Protein 9F9U (pdb70)

B-factor: mean 34.53, std 9.18, range [16.94, 72.33]

Organism: Saccharolobus solfataricus (strain ATCC 35092 / DSM 1617 / JCM 11322 / P2) (NCBI:txid273057)

Foldseek 3Di:
DAEPQDADLVCLQVVPGDPVRVVCCVVVVAPSVVSPVVNLVVVCCVPPCVQCVQKYWYHWDDDDQEIETEIAGHPPGDPVVVVVSQVVCCVVVVGHYFYAYQDLDLVNRCCRQQPPFDFPDKDWDQDPVRAIEIETETEPVCPVSGRDPQVVVQVVSCVSNVGGYHYDYD

Sequence (170 aa):
MKMKIPLDYVCVRSGLLCNRCQSLIDSGEVFEYEVEIIKILLDLEETQFKELKDSTYHKAYKVDDLLILLVTSGQEMTQQKWIKIARILQEKLNNIKVRVLEKTNSIKNSSAVQLLSPARVLGVNTVWMPDGSVQYVIIRVSRSERRLLPAEAQLLESALTKIHSTPVRIRRVE

Secondary structure (DSSP, 8-state):
-EESS---HHHHHHS---HHHHHHHHHTSS-HHHHHHHHHHHHHHHHT-GGGGG-EEEEEEEETTEEEEEEE--TT--HHHHHHHHHHHHHHHTSEEEEEE--S-HHHHHHHHHTTS-EEEEEEEE-TTS-EEEEEEE-GGGGGG-SS-HHHHHHHHHHHHTS-EEEEE-

Structure (mmCIF, N/CA/C/O backbone):
data_9F9U
#
_entry.id   9F9U
#
_cell.length_a   35.467
_cell.length_b   72.813
_cell.length_c   41.746
_cell.angle_alpha   90.000
_cell.angle_beta   111.950
_cell.angle_gamma   90.000
#
_symmetry.space_group_name_H-M   'P 1 21 1'
#
loop_
_entity.id
_entity.type
_entity.pdbx_descrip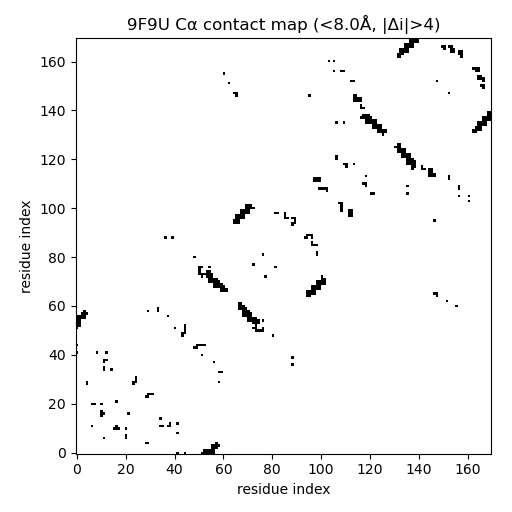tion
1 polymer 'Transcription elongation factor NusA'
2 non-polymer 'ZINC ION'
3 water water
#
loop_
_atom_site.group_PDB
_atom_site.id
_atom_site.type_symbol
_atom_site.label_atom_id
_atom_site.label_alt_id
_atom_site.label_comp_id
_atom_site.label_asym_id
_atom_site.label_entity_id
_atom_site.label_seq_id
_atom_site.pdbx_PDB_ins_code
_atom_site.Cartn_x
_atom_site.Cartn_y
_atom_site.Cartn_z
_atom_site.occupancy
_atom_site.B_iso_or_equiv
_atom_site.auth_seq_id
_atom_site.auth_comp_id
_atom_site.auth_asym_id
_atom_site.auth_atom_id
_atom_site.pdbx_PDB_model_num
ATOM 1 N N . MET A 1 1 ? -10.56842 3.52753 27.00198 1.000 29.74663 1 MET A N 1
ATOM 2 C CA . MET A 1 1 ? -9.78480 4.17955 28.05904 1.000 29.08551 1 MET A CA 1
ATOM 3 C C . MET A 1 1 ? -8.43767 3.50526 28.28230 1.000 20.69936 1 MET A C 1
ATOM 4 O O . MET A 1 1 ? -8.35471 2.28098 28.42574 1.000 25.80565 1 MET A O 1
ATOM 9 N N . LYS A 1 2 ? -7.37896 4.30278 28.33544 1.000 23.32691 2 LYS A 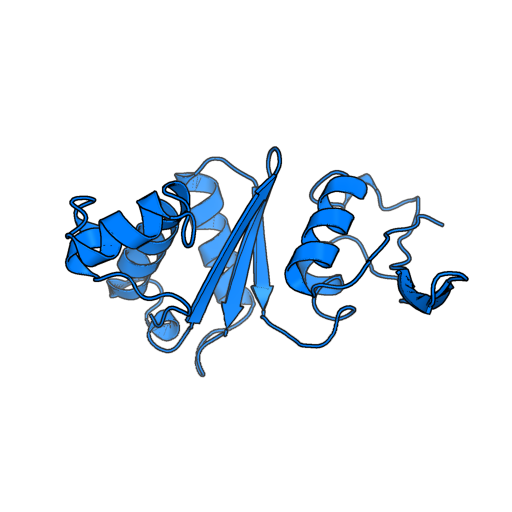N 1
ATOM 10 C CA . LYS A 1 2 ? -6.05196 3.75365 28.57072 1.000 26.64237 2 LYS A CA 1
ATOM 11 C C . LYS A 1 2 ? -5.84774 3.46170 30.05658 1.000 27.60294 2 LYS A C 1
ATOM 12 O O . LYS A 1 2 ? -6.57838 3.94832 30.91205 1.000 25.18301 2 LYS A O 1
ATOM 18 N N . MET A 1 3 ? -4.82021 2.66499 30.35540 1.000 29.41396 3 MET A N 1
ATOM 19 C CA . MET A 1 3 ? -4.54228 2.20544 31.71341 1.000 28.38092 3 MET A CA 1
ATOM 20 C C . MET A 1 3 ? -3.03924 2.20705 31.94440 1.000 33.47256 3 MET A C 1
ATOM 21 O O . MET A 1 3 ? -2.28262 1.67309 31.12417 1.000 28.12851 3 MET A O 1
ATOM 26 N N . LYS A 1 4 ? -2.60884 2.82159 33.04442 1.000 35.02693 4 LYS A N 1
ATOM 27 C CA . LYS A 1 4 ? -1.19681 2.76371 33.40731 1.000 32.78758 4 LYS A CA 1
ATOM 28 C C . LYS A 1 4 ? -0.73719 1.31782 33.51671 1.000 35.43505 4 LYS A C 1
ATOM 29 O O . LYS A 1 4 ? 0.32607 0.94854 32.99827 1.000 32.00758 4 LYS A O 1
ATOM 35 N N . ILE A 1 5 ? -1.53361 0.48892 34.19293 1.000 30.37929 5 ILE A N 1
ATOM 36 C CA . ILE A 1 5 ? -1.29891 -0.94789 34.34279 1.000 34.31636 5 ILE A CA 1
ATOM 37 C C . ILE A 1 5 ? -2.45883 -1.64244 33.63617 1.000 32.78532 5 ILE A C 1
ATOM 38 O O . ILE A 1 5 ? -3.51684 -1.85819 34.24670 1.000 32.98148 5 ILE A O 1
ATOM 43 N N . PRO A 1 6 ? -2.33222 -1.98024 32.35622 1.000 29.77936 6 PRO A N 1
ATOM 44 C CA . PRO A 1 6 ? -3.52390 -2.37063 31.58487 1.000 26.31948 6 PRO A CA 1
ATOM 45 C C . PRO A 1 6 ? -4.10030 -3.73503 31.96263 1.000 29.71917 6 PRO A C 1
ATOM 46 O O . PRO A 1 6 ? -3.37729 -4.71000 32.19116 1.000 27.23581 6 PRO A O 1
ATOM 50 N N . LEU A 1 7 ? -5.43041 -3.78981 32.00780 1.000 27.47466 7 LEU A N 1
ATOM 51 C CA . LEU A 1 7 ? -6.16730 -5.04954 32.05651 1.000 26.90967 7 LEU A CA 1
ATOM 52 C C . LEU A 1 7 ? -6.97334 -5.17637 30.77371 1.000 24.83805 7 LEU A C 1
ATOM 53 O O . LEU A 1 7 ? -7.36198 -4.16720 30.17868 1.000 28.56705 7 LEU A O 1
ATOM 58 N N . ASP A 1 8 ? -7.26771 -6.41193 30.36288 1.000 22.49387 8 ASP A N 1
ATOM 59 C CA . ASP A 1 8 ? -8.09147 -6.61298 29.17174 1.000 21.08030 8 ASP A CA 1
ATOM 60 C C . ASP A 1 8 ? -9.52110 -6.13394 29.41210 1.000 23.90739 8 ASP A C 1
ATOM 61 O O . ASP A 1 8 ? -10.10196 -6.36329 30.48141 1.000 25.87409 8 ASP A O 1
ATOM 66 N N . TYR A 1 9 ? -10.09913 -5.48769 28.39617 1.000 23.42755 9 TYR A N 1
ATOM 67 C CA . TYR A 1 9 ? -11.51110 -5.11899 28.47378 1.000 25.15934 9 TYR A CA 1
ATOM 68 C C . TYR A 1 9 ? -12.38437 -6.34202 28.77066 1.000 22.55660 9 TYR A C 1
ATOM 69 O O . TYR A 1 9 ? -13.30129 -6.26516 29.59265 1.000 26.14081 9 TYR A O 1
ATOM 78 N N . VAL A 1 10 ? -12.09989 -7.48522 28.11943 1.000 23.95955 10 VAL A N 1
ATOM 79 C CA . VAL A 1 10 ? -12.92249 -8.68794 28.29958 1.000 26.04469 10 VAL A CA 1
ATOM 80 C C . VAL A 1 10 ? -12.89837 -9.15404 29.74683 1.000 23.05442 10 VAL A C 1
ATOM 81 O O . VAL A 1 10 ? -13.93422 -9.53655 30.31595 1.000 23.36999 10 VAL A O 1
ATOM 85 N N . CYS A 1 11 ? -11.70297 -9.18642 30.34441 1.000 25.84636 11 CYS A N 1
ATOM 86 C CA . CYS A 1 11 ? -11.56377 -9.62422 31.72946 1.000 23.16995 11 CYS A CA 1
ATOM 87 C C . CYS A 1 11 ? -12.26023 -8.67328 32.69034 1.000 26.87204 11 CYS A C 1
ATOM 88 O O . CYS A 1 11 ? -12.91885 -9.11026 33.64416 1.000 24.49839 11 CYS A O 1
ATOM 91 N N . VAL A 1 12 ? -12.06813 -7.37222 32.49743 1.000 23.62193 12 VAL A N 1
ATOM 92 C CA . VAL A 1 12 ? -12.68934 -6.38849 33.38323 1.000 25.44304 12 VAL A CA 1
ATOM 93 C C . VAL A 1 12 ? -14.21303 -6.48668 33.31391 1.000 25.55239 12 VAL A C 1
ATOM 94 O O . VAL A 1 12 ? -14.90547 -6.50716 34.34173 1.000 23.71336 12 VAL A O 1
ATOM 98 N N . ARG A 1 13 ? -14.75568 -6.51966 32.10293 1.000 24.78442 13 ARG A N 1
ATOM 99 C CA . ARG A 1 13 ? -16.20725 -6.48412 31.94924 1.000 26.06816 13 ARG A CA 1
ATOM 100 C C . ARG A 1 13 ? -16.84067 -7.73445 32.52843 1.000 27.65198 13 ARG A C 1
ATOM 101 O O . ARG A 1 13 ? -17.91218 -7.66677 33.14172 1.000 29.57542 13 ARG A O 1
ATOM 109 N N . SER A 1 14 ? -16.17915 -8.88122 32.37065 1.000 22.02389 14 SER A N 1
ATOM 110 C CA . SER A 1 14 ? -16.72822 -10.16302 32.80661 1.000 25.62920 14 SER A CA 1
ATOM 111 C C . SER A 1 14 ? -16.41796 -10.45830 34.26496 1.000 29.16720 14 SER A C 1
ATOM 112 O O . SER A 1 14 ? -17.17823 -11.18192 34.92176 1.000 30.64955 14 SER A O 1
ATOM 115 N N . GLY A 1 15 ? -15.33084 -9.90341 34.78887 1.000 26.51759 15 GLY A N 1
ATOM 116 C CA . GLY A 1 15 ? -14.84312 -10.29788 36.09524 1.000 27.43057 15 GLY A CA 1
ATOM 117 C C . GLY A 1 15 ? -14.17504 -11.65037 36.10575 1.000 29.52004 15 GLY A C 1
ATOM 118 O O . GLY A 1 15 ? -13.79529 -12.13723 37.17605 1.000 35.43687 15 GLY A O 1
ATOM 119 N N . LEU A 1 16 ? -14.02979 -12.27521 34.93854 1.000 28.57799 16 LEU A N 1
ATOM 120 C CA . LEU A 1 16 ? -13.27242 -13.50751 34.77021 1.000 33.18930 16 LEU A CA 1
ATOM 121 C C . LEU A 1 16 ? -11.88841 -13.08466 34.29543 1.000 31.46203 16 LEU A C 1
ATOM 122 O O . LEU A 1 16 ? -11.69062 -12.79900 33.11273 1.000 31.41952 16 LEU A O 1
ATOM 127 N N . LEU A 1 17 ? -10.95002 -12.99899 35.22464 1.000 26.25148 17 LEU A N 1
ATOM 128 C CA . LEU A 1 17 ? -9.60343 -12.52302 34.91623 1.000 28.01722 17 LEU A CA 1
ATOM 129 C C . LEU A 1 17 ? -8.78345 -13.63637 34.26686 1.000 28.14078 17 LEU A C 1
ATOM 130 O O . LEU A 1 17 ? -8.63143 -14.72422 34.83508 1.000 29.69206 17 LEU A O 1
ATOM 135 N N . CYS A 1 18 ? -8.25787 -13.35702 33.07617 1.000 27.71065 18 CYS A N 1
ATOM 136 C CA . CYS A 1 18 ? -7.27387 -14.19321 32.40082 1.000 26.52814 18 CYS A CA 1
ATOM 137 C C . CYS A 1 18 ? -5.99601 -14.35011 33.22428 1.000 25.46794 18 CYS A C 1
ATOM 138 O O . CYS A 1 18 ? -5.83786 -13.73247 34.27464 1.000 23.94815 18 CYS A O 1
ATOM 141 N N . ASN A 1 19 ? -5.05311 -15.16593 32.74548 1.000 29.83418 19 ASN A N 1
ATOM 142 C CA . ASN A 1 19 ? -3.85563 -15.43759 33.54190 1.000 23.92624 19 ASN A CA 1
ATOM 143 C C . ASN A 1 19 ? -3.07212 -14.16258 33.83294 1.000 28.47040 19 ASN A C 1
ATOM 144 O O . ASN A 1 19 ? -2.58942 -13.95571 34.95601 1.000 28.12112 19 ASN A O 1
ATOM 149 N N . ARG A 1 20 ? -2.94964 -13.29368 32.83022 1.000 22.77500 20 ARG A N 1
ATOM 150 C CA . ARG A 1 20 ? -2.22428 -12.03669 32.98552 1.000 27.16158 20 ARG A CA 1
ATOM 151 C C . ARG A 1 20 ? -2.89461 -11.14340 34.01117 1.000 29.01725 20 ARG A C 1
ATOM 152 O O . ARG A 1 20 ? -2.24391 -10.61637 34.92852 1.000 26.98808 20 ARG A O 1
ATOM 160 N N . CYS A 1 21 ? -4.20579 -10.93503 33.85726 1.000 25.51007 21 CYS A N 1
ATOM 161 C CA . CYS A 1 21 ? -4.88601 -10.00138 34.74909 1.000 26.18161 21 CYS A CA 1
ATOM 162 C C . CYS A 1 21 ? -4.93135 -10.55380 36.17148 1.000 27.43790 21 CYS A C 1
ATOM 163 O O . CYS A 1 21 ? -4.78444 -9.79971 37.14699 1.000 28.70674 21 CYS A O 1
ATOM 166 N N . GLN A 1 22 ? -5.09463 -11.87104 36.30932 1.000 24.18735 22 GLN A N 1
ATOM 167 C CA . GLN A 1 22 ? -5.07962 -12.47807 37.64230 1.000 28.62005 22 GLN A CA 1
ATOM 168 C C . GLN A 1 22 ? -3.71700 -12.31716 38.30099 1.000 30.10183 22 GLN A C 1
ATOM 169 O O . GLN A 1 22 ? -3.61833 -12.14129 39.52405 1.000 35.28049 22 GLN A O 1
ATOM 175 N N . SER A 1 23 ? -2.65050 -12.39986 37.50767 1.000 28.58367 23 SER A N 1
ATOM 176 C CA . SER A 1 23 ? -1.31290 -12.21844 38.05413 1.000 30.43114 23 SER A CA 1
ATOM 177 C C . SER A 1 23 ? -1.13523 -10.80760 38.60834 1.000 36.27991 23 SER A C 1
ATOM 178 O O . SER A 1 23 ? -0.49574 -10.62324 39.65342 1.000 33.16725 23 SER A O 1
ATOM 181 N N . LEU A 1 24 ? -1.74645 -9.79969 37.96167 1.000 30.29385 24 LEU A N 1
ATOM 182 C CA . LEU A 1 24 ? -1.64795 -8.44514 38.49341 1.000 30.67157 24 LEU A CA 1
ATOM 183 C C . LEU A 1 24 ? -2.34293 -8.33744 39.83922 1.000 29.42022 24 LEU A C 1
ATOM 184 O O . LEU A 1 24 ? -1.89214 -7.59127 40.71270 1.000 35.19841 24 LEU A O 1
ATOM 189 N N . ILE A 1 25 ? -3.45272 -9.05975 40.01709 1.000 31.07253 25 ILE A N 1
ATOM 190 C CA . ILE A 1 25 ? -4.11369 -9.09536 41.31572 1.000 30.28482 25 ILE A CA 1
ATOM 191 C C . ILE A 1 25 ? -3.24742 -9.83517 42.32462 1.000 37.50554 25 ILE A C 1
ATOM 192 O O . ILE A 1 25 ? -3.04920 -9.37687 43.45754 1.000 33.27964 25 ILE A O 1
ATOM 197 N N . ASP A 1 26 ? -2.72148 -10.99309 41.92877 1.000 31.04398 26 ASP A N 1
ATOM 198 C CA . ASP A 1 26 ? -1.97777 -11.83738 42.86540 1.000 36.81655 26 ASP A CA 1
ATOM 199 C C . ASP A 1 26 ? -0.75339 -11.12459 43.41667 1.000 35.06483 26 ASP A C 1
ATOM 200 O O . ASP A 1 26 ? -0.42994 -11.24480 44.60304 1.000 40.16804 26 ASP A O 1
ATOM 205 N N . SER A 1 27 ? -0.04605 -10.40008 42.56933 1.000 30.65820 27 SER A N 1
ATOM 206 C CA . SER A 1 27 ? 1.16908 -9.74374 43.01329 1.000 38.16329 27 SER A CA 1
ATOM 207 C C . SER A 1 27 ? 0.91647 -8.44614 43.77034 1.000 38.93839 27 SER A C 1
ATOM 208 O O . SER A 1 27 ? 1.83611 -7.92872 44.41624 1.000 38.10750 27 SER A O 1
ATOM 211 N N . GLY A 1 28 ? -0.29505 -7.90815 43.71540 1.000 39.03958 28 GLY A N 1
ATOM 212 C CA . GLY A 1 28 ? -0.57970 -6.64636 44.35757 1.000 35.67716 28 GLY A CA 1
ATOM 213 C C . GLY A 1 28 ? -0.39161 -5.41214 43.49550 1.000 36.30518 28 GLY A C 1
ATOM 214 O O . GLY A 1 28 ? -0.64674 -4.30445 43.98226 1.000 40.51020 28 GLY A O 1
ATOM 215 N N . GLU A 1 29 ? 0.04842 -5.55808 42.23845 1.000 35.51601 29 GLU A N 1
ATOM 216 C CA . GLU A 1 29 ? 0.16629 -4.40145 41.34691 1.000 35.34582 29 GLU A CA 1
ATOM 217 C C . GLU A 1 29 ? -1.14839 -3.65548 41.19729 1.000 30.92359 29 GLU A C 1
ATOM 218 O O . GLU A 1 29 ? -1.14522 -2.43729 40.98110 1.000 35.19244 29 GLU A O 1
ATOM 224 N N . VAL A 1 30 ? -2.26817 -4.38076 41.23111 1.000 28.26643 30 VAL A N 1
ATOM 225 C CA . VAL A 1 30 ? -3.60825 -3.82168 41.12307 1.000 30.31405 30 VAL A CA 1
ATOM 226 C C . VAL A 1 30 ? -4.46491 -4.47208 42.19456 1.000 26.96108 30 VAL A C 1
ATOM 227 O O . VAL A 1 30 ? -4.37112 -5.68268 42.42293 1.000 31.30788 30 VAL A O 1
ATOM 231 N N . PHE A 1 31 ? -5.32291 -3.69116 42.83346 1.000 33.49210 31 PHE A N 1
ATOM 232 C CA . PHE A 1 31 ? -6.20808 -4.27370 43.83373 1.000 36.80658 31 PHE A CA 1
ATOM 233 C C . PHE A 1 31 ? -7.49479 -4.75742 43.18131 1.000 33.02953 31 PHE A C 1
ATOM 234 O O . PHE A 1 31 ? -7.97644 -4.17484 42.20182 1.000 28.98623 31 PHE A O 1
ATOM 242 N N . GLU A 1 32 ? -8.05988 -5.83801 43.73453 1.000 31.90057 32 GLU A N 1
ATOM 243 C CA . GLU A 1 32 ? -9.27160 -6.38661 43.13751 1.000 33.19053 32 GLU A CA 1
ATOM 244 C C . GLU A 1 32 ? -10.39528 -5.35589 43.08497 1.000 29.68022 32 GLU A C 1
ATOM 245 O O . GLU A 1 32 ? -11.20137 -5.37561 42.15126 1.000 36.31238 32 GLU A O 1
ATOM 251 N N . TYR A 1 33 ? -10.47629 -4.44790 44.06463 1.000 30.20810 33 TYR A N 1
ATOM 252 C CA . TYR A 1 33 ? -11.54844 -3.45762 44.01705 1.000 34.14227 33 TYR A CA 1
ATOM 253 C C . TYR A 1 33 ? -11.40004 -2.50115 42.83317 1.000 31.07654 33 TYR A C 1
ATOM 254 O O . TYR A 1 33 ? -12.38065 -1.85345 42.44439 1.000 30.90156 33 TYR A O 1
ATOM 263 N N . GLU A 1 34 ? -10.20440 -2.41033 42.24264 1.000 32.52562 34 GLU A N 1
ATOM 264 C CA . GLU A 1 34 ? -10.02286 -1.55352 41.07724 1.000 26.34594 34 GLU A CA 1
ATOM 265 C C . GLU A 1 34 ? -10.68657 -2.11386 39.83082 1.000 28.23240 34 GLU A C 1
ATOM 266 O O . GLU A 1 34 ? -11.03886 -1.34147 38.93561 1.000 27.83155 34 GLU A O 1
ATOM 272 N N . VAL A 1 35 ? -10.83547 -3.43837 39.72587 1.000 27.74604 35 VAL A N 1
ATOM 273 C CA . VAL A 1 35 ? -11.47817 -3.99110 38.53717 1.000 26.68458 35 VAL A CA 1
ATOM 274 C C . VAL A 1 35 ? -12.90451 -3.46020 38.41637 1.000 30.15767 35 VAL A C 1
ATOM 275 O O . VAL A 1 35 ? -13.34982 -3.05710 37.33615 1.000 25.64548 35 VAL A O 1
ATOM 279 N N . GLU A 1 36 ? -13.63031 -3.43132 39.53027 1.000 28.92426 36 GLU A N 1
ATOM 280 C CA . GLU A 1 36 ? -14.98105 -2.87957 39.54687 1.000 34.40621 36 GLU A CA 1
ATOM 281 C C . GLU A 1 36 ? -14.99901 -1.42704 39.07510 1.000 32.43126 36 GLU A C 1
ATOM 282 O O . GLU A 1 36 ? -15.87639 -1.02259 38.29850 1.000 30.96493 36 GLU A O 1
ATOM 288 N N . ILE A 1 37 ? -14.03905 -0.62409 39.53811 1.000 29.59589 37 ILE A N 1
ATOM 289 C CA . ILE A 1 37 ? -13.99157 0.77756 39.13360 1.000 30.50253 37 ILE A CA 1
ATOM 290 C C . ILE A 1 37 ? -13.76044 0.88240 37.62463 1.000 25.69359 37 ILE A C 1
ATOM 291 O O . ILE A 1 37 ? -14.43996 1.63939 36.92441 1.000 24.36348 37 ILE A O 1
ATOM 296 N N . ILE A 1 38 ? -12.80588 0.11377 37.09956 1.000 26.16525 38 ILE A N 1
ATOM 297 C CA . ILE A 1 38 ? -12.53293 0.17653 35.66157 1.000 23.18860 38 ILE A CA 1
ATOM 298 C C . ILE A 1 38 ? -13.74730 -0.28825 34.86347 1.000 24.79365 38 ILE A C 1
ATOM 299 O O . ILE A 1 38 ? -14.04409 0.24554 33.78051 1.000 23.51050 38 ILE A O 1
ATOM 304 N N . LYS A 1 39 ? -14.48952 -1.25623 35.38892 1.000 25.93055 39 LYS A N 1
ATOM 305 C CA . LYS A 1 39 ? -15.63855 -1.74910 34.64417 1.000 28.48249 39 LYS A CA 1
ATOM 306 C C . LYS A 1 39 ? -16.69346 -0.66370 34.52308 1.000 25.24845 39 LYS A C 1
ATOM 307 O O . LYS A 1 39 ? -17.22491 -0.43707 33.44151 1.000 23.29360 39 LYS A O 1
ATOM 313 N N . ILE A 1 40 ? -16.96405 0.06085 35.61099 1.000 23.75241 40 ILE A N 1
ATOM 314 C CA . ILE A 1 40 ? -17.89666 1.18597 35.55139 1.000 27.89350 40 ILE A CA 1
ATOM 315 C C . ILE A 1 40 ? -17.44799 2.20080 34.50432 1.000 26.83393 40 ILE A C 1
ATOM 316 O O . ILE A 1 40 ? -18.23901 2.64752 33.66349 1.000 27.71896 40 ILE A O 1
ATOM 321 N N . LEU A 1 41 ? -16.15286 2.53648 34.50956 1.000 23.92189 41 LEU A N 1
ATOM 322 C CA . LEU A 1 41 ? -15.61517 3.52072 33.57605 1.000 21.76150 41 LEU A CA 1
ATOM 323 C C . LEU A 1 41 ? -15.72231 3.04000 32.13910 1.000 22.48951 41 LEU A C 1
ATOM 324 O O . LEU A 1 41 ? -16.06242 3.82066 31.24513 1.000 24.02121 41 LEU A O 1
ATOM 329 N N . LEU A 1 42 ? -15.41989 1.75998 31.88828 1.000 21.05246 42 LEU A N 1
ATOM 330 C CA . LEU A 1 42 ? -15.53766 1.25058 30.52273 1.000 24.51275 42 LEU A CA 1
ATOM 331 C C . LEU A 1 42 ? -16.98988 1.25599 30.06259 1.000 28.27309 42 LEU A C 1
ATOM 332 O O . LEU A 1 42 ? -17.27934 1.57415 28.90243 1.000 30.18220 42 LEU A O 1
ATOM 337 N N . ASP A 1 43 ? -17.90864 0.88914 30.95526 1.000 30.11505 43 ASP A N 1
ATOM 338 C CA . ASP A 1 43 ? -19.32869 0.92786 30.62225 1.000 32.94184 43 ASP A CA 1
ATOM 339 C C . ASP A 1 43 ? -19.78332 2.34999 30.32624 1.000 32.79505 43 ASP A C 1
ATOM 340 O O . ASP A 1 43 ? -20.63872 2.56740 29.45896 1.000 30.77435 43 ASP A O 1
ATOM 345 N N . LEU A 1 44 ? -19.20940 3.33981 31.03001 1.000 30.84355 44 LEU A N 1
ATOM 346 C CA . LEU A 1 44 ? -19.57030 4.73846 30.78902 1.000 34.33952 44 LEU A CA 1
ATOM 347 C C . LEU A 1 44 ? -18.96027 5.26487 29.49784 1.000 34.13280 44 LEU A C 1
ATOM 348 O O . LEU A 1 44 ? -19.54437 6.14980 28.86251 1.000 33.22463 44 LEU A O 1
ATOM 353 N N . GLU A 1 45 ? -17.78538 4.74492 29.10349 1.000 30.57649 45 GLU A N 1
ATOM 354 C CA . GLU A 1 45 ? -17.16264 5.14018 27.84159 1.000 29.38409 45 GLU A CA 1
ATOM 355 C C . GLU A 1 45 ? -18.01816 4.75384 26.64212 1.000 38.54443 45 GLU A C 1
ATOM 356 O O . GLU A 1 45 ? -17.95376 5.39846 25.58632 1.000 37.27512 45 GLU A O 1
ATOM 362 N N . GLU A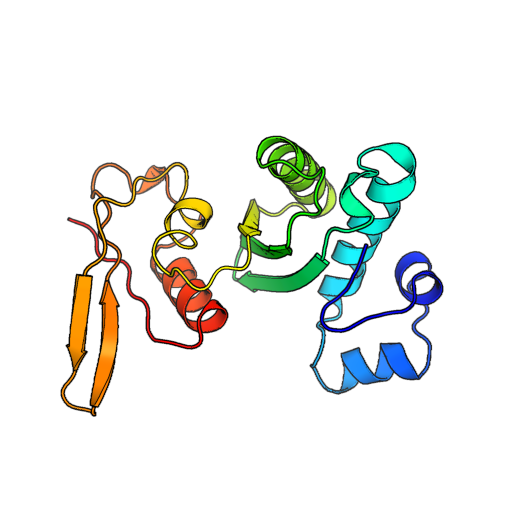 1 46 ? -18.79285 3.68090 26.76779 1.000 35.86891 46 GLU A N 1
ATOM 363 C CA . GLU A 1 46 ? -19.54454 3.19387 25.62189 1.000 39.59050 46 GLU A CA 1
ATOM 364 C C . GLU A 1 46 ? -20.58012 4.22128 25.17181 1.000 46.45138 46 GLU A C 1
ATOM 365 O O . GLU A 1 46 ? -20.66572 4.55085 23.98151 1.000 57.44256 46 GLU A O 1
ATOM 371 N N . THR A 1 47 ? -21.33283 4.79286 26.11605 1.000 46.55370 47 THR A N 1
ATOM 372 C CA . THR A 1 47 ? -22.40888 5.69674 25.70156 1.000 52.46259 47 THR A CA 1
ATOM 373 C C . THR A 1 47 ? -22.46810 7.01836 26.45348 1.000 50.70177 47 THR A C 1
ATOM 374 O O . THR A 1 47 ? -22.94300 8.00463 25.89377 1.000 57.04236 47 THR A O 1
ATOM 378 N N . GLN A 1 48 ? -22.08603 7.06339 27.72692 1.000 42.19793 48 GLN A N 1
ATOM 379 C CA . GLN A 1 48 ? -22.28982 8.33068 28.42233 1.000 44.42735 48 GLN A CA 1
ATOM 380 C C . GLN A 1 48 ? -21.09569 9.27040 28.26946 1.000 45.15944 48 GLN A C 1
ATOM 381 O O . GLN A 1 48 ? -21.28567 10.47902 28.10082 1.000 40.83945 48 GLN A O 1
ATOM 387 N N . PHE A 1 49 ? -19.85745 8.74215 28.31383 1.000 42.06793 49 PHE A N 1
ATOM 388 C CA . PHE A 1 49 ? -18.63914 9.56871 28.33663 1.000 34.90888 49 PHE A CA 1
ATOM 389 C C . PHE A 1 49 ? -17.58951 8.96879 27.41029 1.000 35.80775 49 PHE A C 1
ATOM 390 O O . PHE A 1 49 ? -16.58897 8.40380 27.83523 1.000 36.79096 49 PHE A O 1
ATOM 398 N N . LYS A 1 50 ? -17.84188 9.08912 26.11531 1.000 38.07694 50 LYS A N 1
ATOM 399 C CA . LYS A 1 50 ? -16.88657 8.72178 25.06719 1.000 39.74537 50 LYS A CA 1
ATOM 400 C C . LYS A 1 50 ? -15.56434 9.45147 25.17918 1.000 29.19430 50 LYS A C 1
ATOM 401 O O . LYS A 1 50 ? -14.55163 8.92206 24.70911 1.000 31.36429 50 LYS A O 1
ATOM 407 N N . GLU A 1 51 ? -15.54283 10.63080 25.80259 1.000 39.40375 51 GLU A N 1
ATOM 408 C CA . GLU A 1 51 ? -14.28975 11.33617 26.04745 1.000 34.91611 51 GLU A CA 1
ATOM 409 C C . GLU A 1 51 ? -13.32726 10.51600 26.90564 1.000 31.64436 51 GLU A C 1
ATOM 410 O O . GLU A 1 51 ? -12.14493 10.86481 27.00918 1.000 31.70868 51 GLU A O 1
ATOM 416 N N . LEU A 1 52 ? -13.81738 9.44825 27.53920 1.000 29.67333 52 LEU A N 1
ATOM 417 C CA . LEU A 1 52 ? -12.94846 8.53495 28.27083 1.000 29.45792 52 LEU A CA 1
ATOM 418 C C . LEU A 1 52 ? -12.00482 7.77026 27.35105 1.000 28.05225 52 LEU A C 1
ATOM 419 O O . LEU A 1 52 ? -10.99887 7.23612 27.82484 1.000 23.90002 52 LEU A O 1
ATOM 424 N N . LYS A 1 53 ? -12.30026 7.73122 26.04850 1.000 27.82640 53 LYS A N 1
ATOM 425 C CA . LYS A 1 53 ? -11.54623 6.90680 25.10784 1.000 33.50638 53 LYS A CA 1
ATOM 426 C C . LYS A 1 53 ? -10.05099 7.13972 25.22762 1.000 34.12066 53 LYS A C 1
ATOM 427 O O . LYS A 1 53 ? -9.26564 6.19155 25.32469 1.000 33.85149 53 LYS A O 1
ATOM 433 N N . ASP A 1 54 ? -9.62648 8.39489 25.18964 1.000 31.60659 54 ASP A N 1
ATOM 434 C CA . ASP A 1 54 ? -8.20721 8.67108 25.32043 0.773 36.30551 54 ASP A CA 1
ATOM 435 C C . ASP A 1 54 ? -7.86966 9.27250 26.67647 1.000 30.49374 54 ASP A C 1
ATOM 436 O O . ASP A 1 54 ? -6.80707 9.88158 26.82882 1.000 32.10318 54 ASP A O 1
ATOM 441 N N . SER A 1 55 ? -8.74521 9.09396 27.66848 1.000 28.09665 55 SER A N 1
ATOM 442 C CA . SER A 1 55 ? -8.32863 9.34640 29.03763 1.000 26.05070 55 SER A CA 1
ATOM 443 C C . SER A 1 55 ? -7.50794 8.16456 29.54000 1.000 27.60430 55 SER A C 1
ATOM 444 O O . SER A 1 55 ? -7.51142 7.07308 28.95065 1.000 26.49038 55 SER A O 1
ATOM 447 N N . THR A 1 56 ? -6.79880 8.37362 30.64730 1.000 21.52139 56 THR A N 1
ATOM 448 C CA . THR A 1 56 ? -6.01469 7.31015 31.25967 1.000 22.06426 56 THR A CA 1
ATOM 449 C C . THR A 1 56 ? -6.45747 7.09297 32.69966 1.000 23.62545 56 THR A C 1
ATOM 450 O O . THR A 1 56 ? -6.57574 8.04872 33.46210 1.000 24.97620 56 THR A O 1
ATOM 454 N N . TYR A 1 57 ? -6.69869 5.83243 33.05647 1.000 20.31300 57 TYR A N 1
ATOM 455 C CA . TYR A 1 57 ? -6.82788 5.41406 34.45396 1.000 21.30909 57 TYR A CA 1
ATOM 456 C C . TYR A 1 57 ? -5.44882 5.01607 34.97067 1.000 21.55097 57 TYR A C 1
ATOM 457 O O . TYR A 1 57 ? -4.81898 4.11286 34.41002 1.000 23.72067 57 TYR A O 1
ATOM 466 N N . HIS A 1 58 ? -4.98127 5.69037 36.02887 1.000 25.46901 58 HIS A N 1
ATOM 467 C CA . HIS A 1 58 ? -3.70441 5.34802 36.68836 1.000 24.67419 58 HIS A CA 1
ATOM 468 C C . HIS A 1 58 ? -3.9060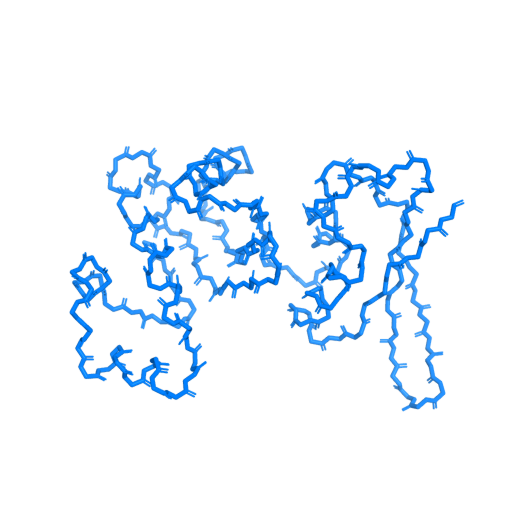4 4.35559 37.82893 1.000 26.29947 58 HIS A C 1
ATOM 469 O O . HIS A 1 58 ? -3.46373 3.20489 37.76530 1.000 29.15153 58 HIS A O 1
ATOM 476 N N . LYS A 1 59 ? -4.54868 4.79879 38.88760 1.000 21.90441 59 LYS A N 1
ATOM 477 C CA . LYS A 1 59 ? -4.72874 3.90304 40.00632 1.000 26.17191 59 LYS A CA 1
ATOM 478 C C . LYS A 1 59 ? -5.79910 4.50560 40.88788 1.000 28.18666 59 LYS A C 1
ATOM 479 O O . LYS A 1 59 ? -6.23173 5.64151 40.67955 1.000 28.44282 59 LYS A O 1
ATOM 485 N N . ALA A 1 60 ? -6.24349 3.72148 41.86041 1.000 30.19329 60 ALA A N 1
ATOM 486 C CA . ALA A 1 60 ? -7.21002 4.18046 42.84688 1.000 29.54884 60 ALA A CA 1
ATOM 487 C C . ALA A 1 60 ? -6.63028 3.97398 44.23747 1.000 37.01850 60 ALA A C 1
ATOM 488 O O . ALA A 1 60 ? -5.85445 3.03711 44.47587 1.000 39.19701 60 ALA A O 1
ATOM 490 N N . TYR A 1 61 ? -6.96681 4.89567 45.13868 1.000 33.27460 61 TYR A N 1
ATOM 491 C CA . TYR A 1 61 ? -6.58197 4.80989 46.53708 1.000 30.52195 61 TYR A CA 1
ATOM 492 C C . TYR A 1 61 ? -7.84194 4.91960 47.37171 1.000 30.87586 61 TYR A C 1
ATOM 493 O O . TYR A 1 61 ? -8.67177 5.79770 47.12427 1.000 34.98059 61 TYR A O 1
ATOM 502 N N . LYS A 1 62 ? -7.98749 4.02098 48.34665 1.000 35.91905 62 LYS A N 1
ATOM 503 C CA . LYS A 1 62 ? -9.23352 3.90546 49.10276 1.000 43.18545 62 LYS A CA 1
ATOM 504 C C . LYS A 1 62 ? -8.90059 3.73294 50.57950 1.000 58.24035 62 LYS A C 1
ATOM 505 O O . LYS A 1 62 ? -8.49929 2.64611 51.00078 1.000 62.16430 62 LYS A O 1
ATOM 511 N N . VAL A 1 63 ? -9.08142 4.79316 51.36261 1.000 57.49691 63 VAL A N 1
ATOM 512 C CA . VAL A 1 63 ? -8.92710 4.73341 52.81193 1.000 58.71761 63 VAL A CA 1
ATOM 513 C C . VAL A 1 63 ? -10.21306 5.24298 53.45116 1.000 61.82409 63 VAL A C 1
ATOM 514 O O . VAL A 1 63 ? -10.71548 6.31688 53.08619 1.000 49.31956 63 VAL A O 1
ATOM 518 N N . ASP A 1 64 ? -10.73816 4.46665 54.40467 1.000 61.58350 64 ASP A N 1
ATOM 519 C CA . ASP A 1 64 ? -11.98434 4.77200 55.11577 1.000 51.26048 64 ASP A CA 1
ATOM 520 C C . ASP A 1 64 ? -13.10070 4.98273 54.09951 1.000 49.22698 64 ASP A C 1
ATOM 521 O O . ASP A 1 64 ? -13.36564 4.06303 53.30551 1.000 52.98134 64 ASP A O 1
ATOM 526 N N . ASP A 1 65 ? -13.78148 6.13041 54.08001 1.000 47.90490 65 ASP A N 1
ATOM 527 C CA . ASP A 1 65 ? -14.92700 6.36577 53.21179 1.000 46.71198 65 ASP A CA 1
ATOM 528 C C . ASP A 1 65 ? -14.60058 7.29227 52.05376 1.000 41.32321 65 ASP A C 1
ATOM 529 O O . ASP A 1 65 ? -15.46206 8.05532 51.61091 1.000 40.40957 65 ASP A O 1
ATOM 534 N N . LEU A 1 66 ? -13.38067 7.23903 51.54390 1.000 38.16377 66 LEU A N 1
ATOM 535 C CA . LEU A 1 66 ? -12.99605 8.05765 50.40530 1.000 38.58034 66 LEU A CA 1
ATOM 536 C C . LEU A 1 66 ? -12.26014 7.19742 49.39377 1.000 24.46121 66 LEU A C 1
ATOM 537 O O . LEU A 1 66 ? -11.30506 6.49225 49.73938 1.000 32.90064 66 LEU A O 1
ATOM 542 N N . LEU A 1 67 ? -12.72432 7.27052 48.16167 1.000 30.84184 67 LEU A N 1
ATOM 543 C CA . LEU A 1 67 ? -12.07866 6.69572 46.99858 1.000 31.23523 67 LEU A CA 1
ATOM 544 C C . LEU A 1 67 ? -11.45533 7.82658 46.18978 1.000 23.61580 67 LEU A C 1
ATOM 545 O O . LEU A 1 67 ? -12.15143 8.77256 45.81850 1.000 26.50943 67 LEU A O 1
ATOM 550 N N . ILE A 1 68 ? -10.14792 7.73679 45.92508 1.000 26.02279 68 ILE A N 1
ATOM 551 C CA . ILE A 1 68 ? -9.44385 8.71853 45.10448 1.000 24.40480 68 ILE A CA 1
ATOM 552 C C . ILE A 1 68 ? -9.01816 8.03771 43.81305 1.000 21.14890 68 ILE A C 1
ATOM 553 O O . ILE A 1 68 ? -8.31819 7.02288 43.84743 1.000 28.03116 68 ILE A O 1
ATOM 558 N N . LEU A 1 69 ? -9.43982 8.59034 42.68553 1.000 25.45931 69 LEU A N 1
ATOM 559 C CA . LEU A 1 69 ? -8.96590 8.11017 41.39164 1.000 30.21654 69 LEU A CA 1
ATOM 560 C C . LEU A 1 69 ? -7.91154 9.05937 40.86789 1.000 29.88719 69 LEU A C 1
ATOM 561 O O . LEU A 1 69 ? -8.07399 10.27401 40.94809 1.000 30.03430 69 LEU A O 1
ATOM 566 N N . LEU A 1 70 ? -6.83820 8.50376 40.32444 1.000 22.53880 70 LEU A N 1
ATOM 567 C CA . LEU A 1 70 ? -5.77140 9.28639 39.73265 1.000 25.72944 70 LEU A CA 1
ATOM 568 C C . LEU A 1 70 ? -5.90863 9.03654 38.24419 1.000 25.00512 70 LEU A C 1
ATOM 569 O O . LEU A 1 70 ? -5.89051 7.87731 37.83327 1.000 25.01153 70 LEU A O 1
ATOM 574 N N . VAL A 1 71 ? -6.11174 10.09989 37.45171 1.000 23.89026 71 VAL A N 1
ATOM 575 C CA . VAL A 1 71 ? -6.40605 9.95434 36.02392 1.000 25.37347 71 VAL A CA 1
ATOM 576 C C . VAL A 1 71 ? -5.62447 10.96791 35.20253 1.000 24.00190 71 VAL A C 1
ATOM 577 O O . VAL A 1 71 ? -5.14196 11.98243 35.71148 1.000 24.90692 71 VAL A O 1
ATOM 581 N N . THR A 1 72 ? -5.53187 10.69144 33.89640 1.000 20.93582 72 THR A N 1
ATOM 582 C CA . THR A 1 72 ? -5.20272 11.71026 32.90910 1.000 27.20176 72 THR A CA 1
ATOM 583 C C . THR A 1 72 ? -6.43152 11.97052 32.04447 1.000 23.43349 72 THR A C 1
ATOM 584 O O . THR A 1 72 ? -7.05564 11.03178 31.53665 1.000 24.11356 72 THR A O 1
ATOM 588 N N . SER A 1 73 ? -6.80573 13.24309 31.92826 1.000 24.44890 73 SER A N 1
ATOM 589 C CA . SER A 1 73 ? -7.93467 13.62296 31.10045 1.000 24.67606 73 SER A CA 1
ATOM 590 C C . SER A 1 73 ? -7.56852 13.48599 29.62811 1.000 29.38017 73 SER A C 1
ATOM 591 O O . SER A 1 73 ? -6.52687 13.98478 29.18548 1.000 29.92542 73 SER A O 1
ATOM 594 N N . GLY A 1 74 ? -8.41727 12.81360 28.86478 1.000 28.11165 74 GLY A N 1
ATOM 595 C CA . GLY A 1 74 ? -8.19460 12.81615 27.42078 1.000 27.29225 74 GLY A CA 1
ATOM 596 C C . GLY A 1 74 ? -8.31686 14.21259 26.84165 1.000 35.43146 74 GLY A C 1
ATOM 597 O O . GLY A 1 74 ? -8.61337 15.16417 27.57041 1.000 30.55813 74 GLY A O 1
ATOM 598 N N . GLN A 1 75 ? -8.09642 14.36849 25.52886 1.000 28.52319 75 GLN A N 1
ATOM 599 C CA . GLN A 1 75 ? -8.14578 15.71598 24.96291 1.000 34.34231 75 GLN A CA 1
ATOM 600 C C . GLN A 1 75 ? -9.56391 16.28101 24.88163 1.000 34.22457 75 GLN A C 1
ATOM 601 O O . GLN A 1 75 ? -9.71557 17.45171 24.53402 1.000 33.97945 75 GLN A O 1
ATOM 607 N N . GLU A 1 76 ? -10.59920 15.50694 25.20057 1.000 33.33465 76 GLU A N 1
ATOM 608 C CA . GLU A 1 76 ? -11.96633 16.01396 25.22436 1.000 33.44294 76 GLU A CA 1
ATOM 609 C C . GLU A 1 76 ? -12.58171 15.92538 26.60420 1.000 39.96768 76 GLU A C 1
ATOM 610 O O . GLU A 1 76 ? -13.73370 16.33755 26.78411 1.000 38.21202 76 GLU A O 1
ATOM 616 N N . MET A 1 77 ? -11.84721 15.39234 27.57085 1.000 33.16460 77 MET A N 1
ATOM 617 C CA . MET A 1 77 ? -12.31645 15.28973 28.94039 1.000 36.44163 77 MET A CA 1
ATOM 618 C C . MET A 1 77 ? -12.23303 16.65079 29.62756 1.000 39.31520 77 MET A C 1
ATOM 619 O O . MET A 1 77 ? -11.31793 17.44367 29.37995 1.000 43.27504 77 MET A O 1
ATOM 624 N N . THR A 1 78 ? -13.20764 16.91848 30.49304 1.000 39.70963 78 THR A N 1
ATOM 625 C CA . THR A 1 78 ? -13.29347 18.16964 31.23027 1.000 40.51286 78 THR A CA 1
ATOM 626 C C . THR A 1 78 ? -13.55079 17.89452 32.70348 1.000 42.40632 78 THR A C 1
ATOM 627 O O . THR A 1 78 ? -14.10671 16.85458 33.07180 1.000 43.20108 78 THR A O 1
ATOM 631 N N . GLN A 1 79 ? -13.16455 18.86810 33.54237 1.000 44.68514 79 GLN A N 1
ATOM 632 C CA . GLN A 1 79 ? -13.34607 18.73509 34.98949 1.000 46.93206 79 GLN A CA 1
ATOM 633 C C . GLN A 1 79 ? -14.79736 18.48683 35.36956 1.000 47.09561 79 GLN A C 1
ATOM 634 O O . GLN A 1 79 ? -15.07874 17.80229 36.36023 1.000 41.93025 79 GLN A O 1
ATOM 640 N N . GLN A 1 80 ? -15.73429 19.06814 34.62002 1.000 43.55567 80 GLN A N 1
ATOM 641 C CA . GLN A 1 80 ? -17.14394 18.87188 34.93230 1.000 45.86832 80 GLN A CA 1
ATOM 642 C C . GLN A 1 80 ? -17.58578 17.45603 34.59089 1.000 49.14404 80 GLN A C 1
ATOM 643 O O . GLN A 1 80 ? -18.38093 16.85534 35.32314 1.000 48.22081 80 GLN A O 1
ATOM 649 N N . LYS A 1 81 ? -17.05790 16.88933 33.50135 1.000 46.81544 81 LYS A N 1
ATOM 650 C CA . LYS A 1 81 ? -17.40655 15.51374 33.15979 1.000 42.68983 81 LYS A CA 1
ATOM 651 C C . LYS A 1 81 ? -16.89049 14.56051 34.22869 1.000 37.74725 81 LYS A C 1
ATOM 652 O O . LYS A 1 81 ? -17.59900 13.64386 34.65607 1.000 39.04009 81 LYS A O 1
ATOM 658 N N . TRP A 1 82 ? -15.65710 14.78488 34.69777 1.000 37.50109 82 TRP A N 1
ATOM 659 C CA . TRP A 1 82 ? -15.11699 13.98913 35.80123 1.000 36.63399 82 TRP A CA 1
ATOM 660 C C . TRP A 1 82 ? -15.99197 14.09782 37.04606 1.000 38.46810 82 TRP A C 1
ATOM 661 O O . TRP A 1 82 ? -16.14068 13.12131 37.78852 1.000 35.29915 82 TRP A O 1
ATOM 672 N N . ILE A 1 83 ? -16.55881 15.28342 37.30984 1.000 42.75044 83 ILE A N 1
ATOM 673 C CA . ILE A 1 83 ? -17.46623 15.42564 38.44990 1.000 38.28013 83 ILE A CA 1
ATOM 674 C C . ILE A 1 83 ? -18.70314 14.56309 38.25048 1.000 36.81322 83 ILE A C 1
ATOM 675 O O . ILE A 1 83 ? -19.15329 13.87010 39.17134 1.000 35.93489 83 ILE A O 1
ATOM 680 N N . LYS A 1 84 ? -19.27037 14.58867 37.04499 1.000 32.51753 84 LYS A N 1
ATOM 681 C CA . LYS A 1 84 ? -20.41795 13.74019 36.76029 1.000 37.75124 84 LYS A CA 1
ATOM 682 C C . LYS A 1 84 ? -20.06809 12.27110 36.95550 1.000 39.13658 84 LYS A C 1
ATOM 683 O O . LYS A 1 84 ? -20.80815 11.52395 37.60685 1.000 35.81355 84 LYS A O 1
ATOM 689 N N . ILE A 1 85 ? -18.92115 11.84468 36.42037 1.000 37.32841 85 ILE A N 1
ATOM 690 C CA . ILE A 1 85 ? -18.50419 10.45454 36.58078 1.000 30.16603 85 ILE A CA 1
ATOM 691 C C . ILE A 1 85 ? -18.28651 10.13306 38.05120 1.000 31.16689 85 ILE A C 1
ATOM 692 O O . ILE A 1 85 ? -18.65735 9.05274 38.52589 1.000 35.28079 85 ILE A O 1
ATOM 697 N N . ALA A 1 86 ? -17.69948 11.07609 38.79799 1.000 34.95729 86 ALA A N 1
ATOM 698 C CA . ALA A 1 86 ? -17.49806 10.87239 40.22767 1.000 33.18956 86 ALA A CA 1
ATOM 699 C C . ALA A 1 86 ? -18.81779 10.60570 40.92874 1.000 33.34344 86 ALA A C 1
ATOM 700 O O . ALA A 1 86 ? -18.89346 9.75040 41.81675 1.000 33.85797 86 ALA A O 1
ATOM 702 N N . ARG A 1 87 ? -19.87244 11.32815 40.54156 1.000 38.02411 87 ARG A N 1
ATOM 703 C CA . ARG A 1 87 ? -21.16455 11.13101 41.18893 1.000 41.12114 87 ARG A CA 1
ATOM 704 C C . ARG A 1 87 ? -21.70299 9.73357 40.90401 1.000 38.16739 87 ARG A C 1
ATOM 705 O O . ARG A 1 87 ? -22.16543 9.03702 41.81283 1.000 41.05956 87 ARG A O 1
ATOM 713 N N . ILE A 1 88 ? -21.61802 9.29507 39.64790 1.000 35.27789 88 ILE A N 1
ATOM 714 C CA . ILE A 1 88 ? -22.02038 7.93282 39.30407 1.000 34.61335 88 ILE A CA 1
ATOM 715 C C . ILE A 1 88 ? -21.23220 6.91893 40.12550 1.000 35.15937 88 ILE A C 1
ATOM 716 O O . ILE A 1 88 ? -21.79325 5.96381 40.67672 1.000 32.64486 88 ILE A O 1
ATOM 721 N N . LEU A 1 89 ? -19.91203 7.10919 40.21465 1.000 35.54926 89 LEU A N 1
ATOM 722 C CA . LEU A 1 89 ? -19.08115 6.19656 40.99133 1.000 32.66943 89 LEU A CA 1
ATOM 723 C C . LEU A 1 89 ? -19.49659 6.19555 42.45583 1.000 32.04371 89 LEU A C 1
ATOM 724 O O . LEU A 1 89 ? -19.50852 5.14313 43.10320 1.000 31.25366 89 LEU A O 1
ATOM 729 N N . GLN A 1 90 ? -19.82123 7.37807 42.99412 1.000 35.74521 90 GLN A N 1
ATOM 730 C CA . GLN A 1 90 ? -20.32472 7.49388 44.36504 1.000 37.78163 90 GLN A CA 1
ATOM 731 C C . GLN A 1 90 ? -21.57562 6.64894 44.55801 1.000 40.53314 90 GLN A C 1
ATOM 732 O O . GLN A 1 90 ? -21.67380 5.86062 45.50728 1.000 38.85571 90 GLN A O 1
ATOM 738 N N . GLU A 1 91 ? -22.54626 6.81514 43.66109 1.000 40.74454 91 GLU A N 1
ATOM 739 C CA . GLU A 1 91 ? -23.81492 6.10334 43.78037 1.000 41.81417 91 GLU A CA 1
ATOM 740 C C . GLU A 1 91 ? -23.59799 4.59644 43.70168 1.000 46.02197 91 GLU A C 1
ATOM 741 O O . GLU A 1 91 ? -24.03484 3.84720 44.58290 1.000 44.19736 91 GLU A O 1
ATOM 747 N N . LYS A 1 92 ? -22.89032 4.13329 42.66587 1.000 40.94687 92 LYS A N 1
ATOM 748 C CA . LYS A 1 92 ? -22.72320 2.69336 42.47170 1.000 43.51752 92 LYS A CA 1
ATOM 749 C C . LYS A 1 92 ? -21.88631 2.06297 43.57814 1.000 41.47749 92 LYS A C 1
ATOM 750 O O . LYS A 1 92 ? -22.15782 0.93477 44.00254 1.000 39.13424 92 LYS A O 1
ATOM 756 N N . LEU A 1 93 ? -20.87191 2.76824 44.07089 1.000 41.68308 93 LEU A N 1
ATOM 757 C CA . LEU A 1 93 ? -19.95552 2.16948 45.02884 1.000 35.95996 93 LEU A CA 1
ATOM 758 C C . LEU A 1 93 ? -20.23281 2.56618 46.47030 1.000 39.19837 93 LEU A C 1
ATOM 759 O O . LEU A 1 93 ? -19.58601 2.02288 47.37295 1.000 39.45470 93 LEU A O 1
ATOM 764 N N . ASN A 1 94 ? -21.16779 3.48483 46.69920 1.000 36.23163 94 ASN A N 1
ATOM 765 C CA A ASN A 1 94 ? -21.54211 3.92837 48.04053 0.515 41.33590 94 ASN A CA 1
ATOM 766 C CA B ASN A 1 94 ? -21.54327 3.92637 48.03835 0.485 41.33833 94 ASN A CA 1
ATOM 767 C C . ASN A 1 94 ? -20.30967 4.34113 48.84195 1.000 40.81232 94 ASN A C 1
ATOM 768 O O . ASN A 1 94 ? -19.98125 3.76437 49.88282 1.000 39.57624 94 ASN A O 1
ATOM 777 N N . ILE A 1 95 ? -19.62155 5.35964 48.31941 1.000 39.62951 95 ILE A N 1
ATOM 778 C CA . ILE A 1 95 ? -18.41199 5.88677 48.93704 1.000 36.44569 95 ILE A CA 1
ATOM 779 C C . ILE A 1 95 ? -18.14464 7.25086 48.31864 1.000 38.12447 95 ILE A C 1
ATOM 780 O O . ILE A 1 95 ? -18.47962 7.49118 47.15827 1.000 35.64071 95 ILE A O 1
ATOM 785 N N . LYS A 1 96 ? -17.56859 8.16172 49.10725 1.000 31.28476 96 LYS A N 1
ATOM 786 C CA . LYS A 1 96 ? -17.20556 9.47004 48.56586 1.000 40.74085 96 LYS A CA 1
ATOM 787 C C . LYS A 1 96 ? -16.13033 9.29798 47.49877 1.000 36.00152 96 LYS A C 1
ATOM 788 O O . LYS A 1 96 ? -15.35444 8.34422 47.53609 1.000 34.07393 96 LYS A O 1
ATOM 794 N N . VAL A 1 97 ? -16.09184 10.21837 46.53059 1.000 34.10304 97 VAL A N 1
ATOM 795 C CA . VAL A 1 97 ? -15.15547 10.09897 45.41158 1.000 33.86021 97 VAL A CA 1
ATOM 796 C C . VAL A 1 97 ? -14.49791 11.44864 45.14851 1.000 36.12632 97 VAL A C 1
ATOM 797 O O . VAL A 1 97 ? -15.16679 12.48684 45.14556 1.000 33.15122 97 VAL A O 1
ATOM 801 N N . ARG A 1 98 ? -13.17857 11.42869 44.94554 1.000 28.69294 98 ARG A N 1
ATOM 802 C CA . ARG A 1 98 ? -12.42255 12.55691 44.43434 1.000 28.51194 98 ARG A CA 1
ATOM 803 C C . ARG A 1 98 ? -11.62044 12.03343 43.25577 1.000 27.24449 98 ARG A C 1
ATOM 804 O O . ARG A 1 98 ? -10.91921 11.02337 43.38873 1.000 27.56570 98 ARG A O 1
ATOM 812 N N . VAL A 1 99 ? -11.74298 12.70400 42.11625 1.000 30.47498 99 VAL A N 1
ATOM 813 C CA . VAL A 1 99 ? -10.96342 12.38721 40.92260 1.000 28.93590 99 VAL A CA 1
ATOM 814 C C . VAL A 1 99 ? -9.84533 13.40642 40.81173 1.000 27.59804 99 VAL A C 1
ATOM 815 O O . VAL A 1 99 ? -10.11267 14.61228 40.73688 1.000 29.76286 99 VAL A O 1
ATOM 819 N N . LEU A 1 100 ? -8.59468 12.93291 40.79890 1.000 24.20516 100 LEU A N 1
ATOM 820 C CA . LEU A 1 100 ? -7.42332 13.79784 40.70066 1.000 25.82925 100 LEU A CA 1
ATOM 821 C C . LEU A 1 100 ? -6.74365 13.63391 39.35358 1.000 29.56758 100 LEU A C 1
ATOM 822 O O . LEU A 1 100 ? -6.38273 12.51399 38.98088 1.000 27.88975 100 LEU A O 1
ATOM 827 N N . GLU A 1 101 ? -6.52149 14.75237 38.66124 1.000 26.63778 101 GLU A N 1
ATOM 828 C CA . GLU A 1 101 ? -5.61033 14.77044 37.52028 1.000 28.76905 101 GLU A CA 1
ATOM 829 C C . GLU A 1 101 ? -4.19275 14.44886 37.97936 1.000 33.85659 101 GLU A C 1
ATOM 830 O O . GLU A 1 101 ? -3.66783 15.07512 38.90725 1.000 30.47661 101 GLU A O 1
ATOM 836 N N . LYS A 1 102 ? -3.56964 13.46012 37.33977 1.000 28.54020 102 LYS A N 1
ATOM 837 C CA . LYS A 1 102 ? -2.16594 13.21026 37.61713 1.000 23.43189 102 LYS A CA 1
ATOM 838 C C . LYS A 1 102 ? -1.34989 14.42623 37.20193 1.000 31.34413 102 LYS A C 1
ATOM 839 O O . LYS A 1 102 ? -1.47570 14.93469 36.08452 1.000 34.15523 102 LYS A O 1
ATOM 845 N N . THR A 1 103 ? -0.52717 14.90989 38.12246 1.000 29.69173 103 THR A N 1
ATOM 846 C CA . THR A 1 103 ? 0.22606 16.13291 37.90611 1.000 28.97793 103 THR A CA 1
ATOM 847 C C . THR A 1 103 ? 1.46713 16.10279 38.76828 1.000 28.15300 103 THR A C 1
ATOM 848 O O . THR A 1 103 ? 1.46031 15.49029 39.83436 1.000 23.99794 103 THR A O 1
ATOM 852 N N . ASN A 1 104 ? 2.53169 16.78009 38.30230 1.000 25.95067 104 ASN A N 1
ATOM 853 C CA . ASN A 1 104 ? 3.71606 16.95016 39.13898 1.000 29.55590 104 ASN A CA 1
ATOM 854 C C . ASN A 1 104 ? 3.47459 17.91522 40.30086 1.000 25.94192 104 ASN A C 1
ATOM 855 O O . ASN A 1 104 ? 4.16949 17.83337 41.31874 1.000 31.22517 104 ASN A O 1
ATOM 860 N N . SER A 1 105 ? 2.49838 18.81014 40.18874 1.000 24.22986 105 SER A N 1
ATOM 861 C CA . SER A 1 105 ? 2.27690 19.85621 41.18850 1.000 23.01445 105 SER A CA 1
ATOM 862 C C . SER A 1 105 ? 1.53819 19.29036 42.39148 1.000 24.65705 105 SER A C 1
ATOM 863 O O . SER A 1 105 ? 0.35740 18.93068 42.28300 1.000 24.35369 105 SER A O 1
ATOM 866 N N . ILE A 1 106 ? 2.21472 19.24792 43.54555 1.000 24.34621 106 ILE A N 1
ATOM 867 C CA . ILE A 1 106 ? 1.53056 18.89769 44.78341 1.000 24.34621 106 ILE A CA 1
ATOM 868 C C . ILE A 1 106 ? 0.41041 19.89830 45.06674 1.000 24.34621 106 ILE A C 1
ATOM 869 O O . ILE A 1 106 ? -0.67237 19.52382 45.52810 1.000 24.34621 106 ILE A O 1
ATOM 874 N N . LYS A 1 107 ? 0.62302 21.17033 44.73596 1.000 19.91129 107 LYS A N 1
ATOM 875 C CA . LYS A 1 107 ? -0.41142 22.16506 45.03131 1.000 21.37583 107 LYS A CA 1
ATOM 876 C C . LYS A 1 107 ? -1.66757 21.89341 44.21502 1.000 27.05862 107 LYS A C 1
ATOM 877 O O . LYS A 1 107 ? -2.77234 21.88460 44.75522 1.000 21.95721 107 LYS A O 1
ATOM 883 N N . ASN A 1 108 ? -1.51475 21.64925 42.90701 1.000 23.13328 108 ASN A N 1
ATOM 884 C CA . ASN A 1 108 ? -2.68000 21.40762 42.05855 1.000 24.76658 108 ASN A CA 1
ATOM 885 C C . ASN A 1 108 ? -3.42377 20.15384 42.49070 1.000 24.24715 108 ASN A C 1
ATOM 886 O O . ASN A 1 108 ? -4.66502 20.13650 42.47738 1.000 28.30025 108 ASN A O 1
ATOM 891 N N . SER A 1 109 ? -2.69273 19.09098 42.86004 1.000 22.79681 109 SER A N 1
ATOM 892 C CA A SER A 1 109 ? -3.34428 17.90386 43.41792 0.535 21.66235 109 SER A CA 1
ATOM 893 C CA B SER A 1 109 ? -3.30631 17.90127 43.44039 0.465 21.71083 109 SER A CA 1
ATOM 894 C C . SER A 1 109 ? -4.10726 18.23843 44.68769 1.000 22.04220 109 SER A C 1
ATOM 895 O O . SER A 1 109 ? -5.26653 17.82077 44.84102 1.000 21.99782 109 SER A O 1
ATOM 900 N N . ALA A 1 110 ? -3.46767 18.94771 45.62102 1.000 18.96096 110 ALA A N 1
ATOM 901 C CA . ALA A 1 110 ? -4.13598 19.25467 46.88208 1.000 20.11769 110 ALA A CA 1
ATOM 902 C C . ALA A 1 110 ? -5.38081 20.10182 46.64991 1.000 23.42593 110 ALA A C 1
ATOM 903 O O . ALA A 1 110 ? -6.42483 19.85559 47.25975 1.000 19.56180 110 ALA A O 1
ATOM 905 N N . VAL A 1 111 ? -5.31724 21.06597 45.73189 1.000 21.83625 111 VAL A N 1
ATOM 906 C CA . VAL A 1 111 ? -6.51315 21.87229 45.45440 1.000 24.44185 111 VAL A CA 1
ATOM 907 C C . VAL A 1 111 ? -7.67795 20.98546 45.02553 1.000 22.43028 111 VAL A C 1
ATOM 908 O O . VAL A 1 111 ? -8.80476 21.12390 45.51632 1.000 24.45912 111 VAL A O 1
ATOM 912 N N . GLN A 1 112 ? -7.43128 20.07182 44.08640 1.000 19.00580 112 GLN A N 1
ATOM 913 C CA . GLN A 1 112 ? -8.49249 19.18965 43.61022 1.000 24.30406 112 GLN A CA 1
ATOM 914 C C . GLN A 1 112 ? -9.00612 18.27085 44.71069 1.000 22.34847 112 GLN A C 1
ATOM 915 O O . GLN A 1 112 ? -10.21788 18.01791 44.80775 1.000 24.81284 112 GLN A O 1
ATOM 921 N N . LEU A 1 113 ? -8.09774 17.71964 45.51629 1.000 20.40877 113 LEU A N 1
ATOM 922 C CA . LEU A 1 113 ? -8.47463 16.67359 46.46052 1.000 19.34188 113 LEU A CA 1
ATOM 923 C C . LEU A 1 113 ? -9.26733 17.24760 47.61476 1.000 24.50209 113 LEU A C 1
ATOM 924 O O . LEU A 1 113 ? -10.27840 16.66353 48.03630 1.000 24.07031 113 LEU A O 1
ATOM 929 N N . LEU A 1 114 ? -8.87096 18.43492 48.06873 1.000 22.12926 114 LEU A N 1
ATOM 930 C CA . LEU A 1 114 ? -9.45328 19.03806 49.25637 1.000 19.48936 114 LEU A CA 1
ATOM 931 C C . LEU A 1 114 ? -10.71306 19.83245 48.93379 1.000 25.61985 114 LEU A C 1
ATOM 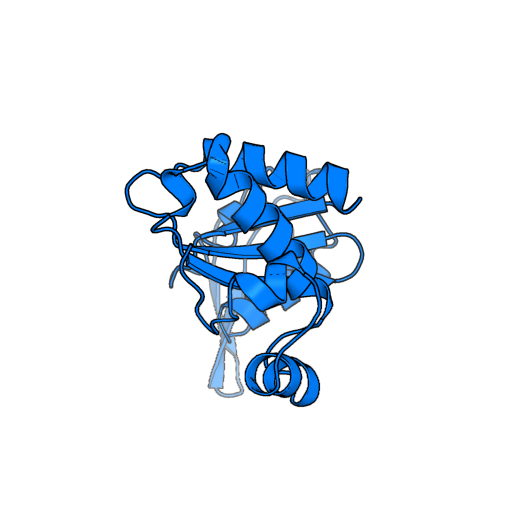932 O O . LEU A 1 114 ? -11.46047 20.18650 49.84685 1.000 24.39781 114 LEU A O 1
ATOM 937 N N . SER A 1 115 ? -10.95212 20.12767 47.66703 1.000 19.68400 115 SER A N 1
ATOM 938 C CA . SER A 1 115 ? -12.11408 20.90812 47.26524 1.000 24.97103 115 SER A CA 1
ATOM 939 C C . SER A 1 115 ? -13.39003 20.31112 47.86522 1.000 27.32656 115 SER A C 1
ATOM 940 O O . SER A 1 115 ? -13.55995 19.08363 47.86792 1.000 27.91184 115 SER A O 1
ATOM 943 N N . PRO A 1 116 ? -14.32224 21.14314 48.36035 1.000 29.49984 116 PRO A N 1
ATOM 944 C CA . PRO A 1 116 ? -14.34929 22.60345 48.27987 1.000 28.41412 116 PRO A CA 1
ATOM 945 C C . PRO A 1 116 ? -13.63428 23.34590 49.40455 1.000 27.62969 116 PRO A C 1
ATOM 946 O O . PRO A 1 116 ? -13.80335 24.56194 49.53332 1.000 26.20407 116 PRO A O 1
ATOM 950 N N . ALA A 1 117 ? -12.84132 22.67563 50.24087 1.000 27.21075 117 ALA A N 1
ATOM 951 C CA . ALA A 1 117 ? -11.97596 23.38571 51.17258 1.000 28.21818 117 ALA A CA 1
ATOM 952 C C . ALA A 1 117 ? -10.87327 24.12051 50.41551 1.000 28.20896 117 ALA A C 1
ATOM 953 O O . ALA A 1 117 ? -10.27888 23.57803 49.47280 1.000 27.75016 117 ALA A O 1
ATOM 955 N N . ARG A 1 118 ? -10.59655 25.35946 50.82946 1.000 23.96323 118 ARG A N 1
ATOM 956 C CA . ARG A 1 118 ? -9.58930 26.17495 50.14148 1.000 24.18523 118 ARG A CA 1
ATOM 957 C C . ARG A 1 118 ? -8.17317 25.87723 50.61538 1.000 32.66607 118 ARG A C 1
ATOM 958 O O . ARG A 1 118 ? -7.90917 25.73355 51.81418 1.000 29.81843 118 ARG A O 1
ATOM 966 N N . VAL A 1 119 ? -7.25182 25.80855 49.66024 1.000 25.79506 119 VAL A N 1
ATOM 967 C CA . VAL A 1 119 ? -5.82927 25.73678 49.96808 1.000 25.47730 119 VAL A CA 1
ATOM 968 C C . VAL A 1 119 ? -5.32044 27.17272 50.05694 1.000 28.04122 119 VAL A C 1
ATOM 969 O O . VAL A 1 119 ? -5.29537 27.90121 49.06738 1.000 31.08742 119 VAL A O 1
ATOM 973 N N . LEU A 1 120 ? -4.94003 27.59034 51.25615 1.000 27.19777 120 LEU A N 1
ATOM 974 C CA . LEU A 1 120 ? -4.47134 28.96066 51.45352 1.000 31.79920 120 LEU A CA 1
ATOM 975 C C . LEU A 1 120 ? -3.10418 29.18040 50.81896 1.000 35.43260 120 LEU A C 1
ATOM 976 O O . LEU A 1 120 ? -2.74554 30.32129 50.50265 1.000 34.61479 120 LEU A O 1
ATOM 981 N N . GLY A 1 121 ? -2.35827 28.10371 50.60541 1.000 31.98702 121 GLY A N 1
ATOM 982 C CA . GLY A 1 121 ? -0.98668 28.16763 50.14991 1.000 33.83864 121 GLY A CA 1
ATOM 983 C C . GLY A 1 121 ? -0.27523 26.89304 50.53582 1.000 29.86346 121 GLY A C 1
ATOM 984 O O . GLY A 1 121 ? -0.78058 26.07544 51.30672 1.000 28.86031 121 GLY A O 1
ATOM 985 N N . VAL A 1 122 ? 0.92134 26.72430 49.98051 1.000 26.65228 122 VAL A N 1
ATOM 986 C CA . VAL A 1 122 ? 1.74839 25.55426 50.24978 1.000 27.64760 122 VAL A CA 1
ATOM 987 C C . VAL A 1 122 ? 3.15317 26.02847 50.60680 1.000 23.82392 122 VAL A C 1
ATOM 988 O O . VAL A 1 122 ? 3.67839 26.94990 49.96621 1.000 27.11179 122 VAL A O 1
ATOM 992 N N . ASN A 1 123 ? 3.74925 25.42071 51.64014 1.000 23.91299 123 ASN A N 1
ATOM 993 C CA . ASN A 1 123 ? 5.09728 25.76239 52.09110 1.000 23.96304 123 ASN A CA 1
ATOM 994 C C . ASN A 1 123 ? 6.03582 24.57144 51.93231 1.000 24.29775 123 ASN A C 1
ATOM 995 O O . ASN A 1 123 ? 5.61856 23.41140 52.01845 1.000 25.82208 123 ASN A O 1
ATOM 1000 N N . THR A 1 124 ? 7.31627 24.87295 51.70824 1.000 22.56437 124 THR A N 1
ATOM 1001 C CA . THR A 1 124 ? 8.37175 23.86761 51.65697 1.000 19.42182 124 THR A CA 1
ATOM 1002 C C . THR A 1 124 ? 9.19846 23.91251 52.93245 1.000 26.49299 124 THR A C 1
ATOM 1003 O O . THR A 1 124 ? 9.62980 24.98692 53.35963 1.000 24.63025 124 THR A O 1
ATOM 1007 N N . VAL A 1 125 ? 9.38169 22.75411 53.56083 1.000 27.84971 125 VAL A N 1
ATOM 1008 C CA . VAL A 1 125 ? 10.18200 22.64073 54.77669 1.000 24.83653 125 VAL A CA 1
ATOM 1009 C C . VAL A 1 125 ? 11.28802 21.63130 54.52680 1.000 24.59526 125 VAL A C 1
ATOM 1010 O O . VAL A 1 125 ? 11.01457 20.48203 54.15941 1.000 27.74061 125 VAL A O 1
ATOM 1014 N N . TRP A 1 126 ? 12.53824 22.05793 54.72728 1.000 29.86244 126 TRP A N 1
ATOM 1015 C CA . TRP A 1 126 ? 13.66953 21.13327 54.71035 1.000 26.25065 126 TRP A CA 1
ATOM 1016 C C . TRP A 1 126 ? 13.85867 20.60854 56.12789 1.000 29.10902 126 TRP A C 1
ATOM 1017 O O . TRP A 1 126 ? 14.00996 21.40095 57.06972 1.000 30.37210 126 TRP A O 1
ATOM 1028 N N . MET A 1 127 ? 13.83016 19.26753 56.27283 1.000 34.56667 127 MET A N 1
ATOM 1029 C CA . MET A 1 127 ? 13.92240 18.54902 57.54207 1.000 35.44281 127 MET A CA 1
ATOM 1030 C C . MET A 1 127 ? 15.34526 18.03944 57.79858 1.000 40.69184 127 MET A C 1
ATOM 1031 O O . MET A 1 127 ? 16.10933 17.77253 56.86004 1.000 38.60736 127 MET A O 1
ATOM 1036 N N . PRO A 1 128 ? 15.72372 17.87697 59.07417 1.000 43.71144 128 PRO A N 1
ATOM 1037 C CA . PRO A 1 128 ? 17.11342 17.48836 59.39587 1.000 39.25582 128 PRO A CA 1
ATOM 1038 C C . PRO A 1 128 ? 17.58454 16.16466 58.79397 1.000 40.92784 128 PRO A C 1
ATOM 1039 O O . PRO A 1 128 ? 18.78726 16.00280 58.54322 1.000 47.76467 128 PRO A O 1
ATOM 1043 N N . ASP A 1 129 ? 16.69528 15.21649 58.51514 1.000 39.23939 129 ASP A N 1
ATOM 1044 C CA . ASP A 1 129 ? 17.13282 13.95189 57.92705 1.000 39.03233 129 ASP A CA 1
ATOM 1045 C C . ASP A 1 129 ? 17.46131 14.05133 56.44234 1.000 38.83786 129 ASP A C 1
ATOM 1046 O O . ASP A 1 129 ? 17.58283 13.00732 55.79375 1.000 45.13720 129 ASP A O 1
ATOM 1051 N N . GLY A 1 130 ? 17.56825 15.25848 55.88231 1.000 41.33080 130 GLY A N 1
ATOM 1052 C CA . GLY A 1 130 ? 17.76969 15.43070 54.44989 1.000 43.43006 130 GLY A CA 1
ATOM 1053 C C . GLY A 1 130 ? 16.52715 15.34626 53.58230 1.000 48.37910 130 GLY A C 1
ATOM 1054 O O . GLY A 1 130 ? 16.63963 15.45581 52.35479 1.000 48.39226 130 GLY A O 1
ATOM 1055 N N . SER A 1 131 ? 15.35416 15.14355 54.16683 1.000 40.59703 131 SER A N 1
ATOM 1056 C CA . SER A 1 131 ? 14.13931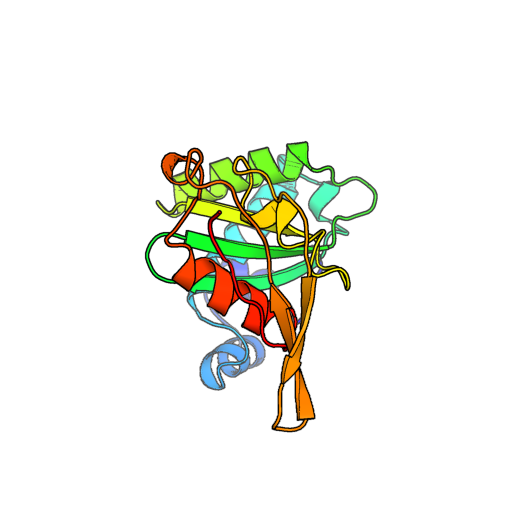 15.11895 53.37561 1.000 38.05625 131 SER A CA 1
ATOM 1057 C C . SER A 1 131 ? 13.55613 16.52747 53.23654 1.000 33.45874 131 SER A C 1
ATOM 1058 O O . SER A 1 131 ? 14.00757 17.48694 53.86670 1.000 31.81872 131 SER A O 1
ATOM 1061 N N . VAL A 1 132 ? 12.53495 16.63292 52.39041 1.000 35.73026 132 VAL A N 1
ATOM 1062 C CA . VAL A 1 132 ? 11.83437 17.88087 52.09988 1.000 32.18203 132 VAL A CA 1
ATOM 1063 C C . VAL A 1 132 ? 10.33624 17.61498 52.21683 1.000 36.59888 132 VAL A C 1
ATOM 1064 O O . VAL A 1 132 ? 9.81026 16.69707 51.57730 1.000 42.79626 132 VAL A O 1
ATOM 1068 N N . GLN A 1 133 ? 9.64966 18.42842 53.00880 1.000 28.47226 133 GLN A N 1
ATOM 1069 C CA . GLN A 1 133 ? 8.23873 18.24984 53.32365 1.000 30.34102 133 GLN A CA 1
ATOM 1070 C C . GLN A 1 133 ? 7.45472 19.38865 52.68729 1.000 28.68043 133 GLN A C 1
ATOM 1071 O O . GLN A 1 133 ? 7.93682 20.51787 52.61466 1.000 26.50804 133 GLN A O 1
ATOM 1077 N N . TYR A 1 134 ? 6.25251 19.10285 52.21785 1.000 23.08824 134 TYR A N 1
ATOM 1078 C CA . TYR A 1 134 ? 5.37609 20.14261 51.69131 1.000 25.28642 134 TYR A CA 1
ATOM 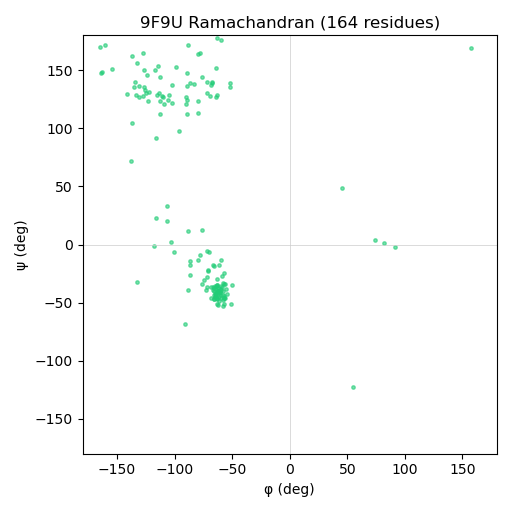1079 C C . TYR A 1 134 ? 4.13708 20.27454 52.55867 1.000 25.96181 134 TYR A C 1
ATOM 1080 O O . TYR A 1 134 ? 3.43695 19.28581 52.80487 1.000 25.28845 134 TYR A O 1
ATOM 1089 N N . VAL A 1 135 ? 3.83701 21.50824 52.97080 1.000 24.28095 135 VAL A N 1
ATOM 1090 C CA . VAL A 1 135 ? 2.82145 21.78419 53.98754 1.000 26.68483 135 VAL A CA 1
ATOM 1091 C C . VAL A 1 135 ? 1.65101 22.50833 53.33398 1.000 25.64704 135 VAL A C 1
ATOM 1092 O O . VAL A 1 135 ? 1.78846 23.65025 52.89398 1.000 25.97985 135 VAL A O 1
ATOM 1096 N N . ILE A 1 136 ? 0.49817 21.84699 53.26219 1.000 27.07631 136 ILE A N 1
ATOM 1097 C CA A ILE A 1 136 ? -0.70560 22.45236 52.70327 0.530 26.26359 136 ILE A CA 1
ATOM 1098 C CA B ILE A 1 136 ? -0.72259 22.42836 52.70325 0.470 26.29502 136 ILE A CA 1
ATOM 1099 C C . ILE A 1 136 ? -1.44125 23.17538 53.82162 1.000 22.27454 136 ILE A C 1
ATOM 1100 O O . ILE A 1 136 ? -1.86043 22.55718 54.79850 1.000 27.73595 136 ILE A O 1
ATOM 1109 N N . ARG A 1 137 ? -1.60573 24.48763 53.66987 1.000 23.94470 137 ARG A N 1
ATOM 1110 C CA . ARG A 1 137 ? -2.27708 25.31807 54.66987 1.000 31.68130 137 ARG A CA 1
ATOM 1111 C C . ARG A 1 137 ? -3.76651 25.38568 54.36192 1.000 25.01006 137 ARG A C 1
ATOM 1112 O O . ARG A 1 137 ? -4.15643 25.69389 53.23312 1.000 23.84489 137 ARG A O 1
ATOM 1120 N N . VAL A 1 138 ? -4.60197 25.06224 55.35168 1.000 26.03243 138 VAL A N 1
ATOM 1121 C CA . VAL A 1 138 ? -6.04682 25.20513 55.21174 1.000 27.84909 138 VAL A CA 1
ATOM 1122 C C . VAL A 1 138 ? -6.57958 26.01784 56.38576 1.000 33.93144 138 VAL A C 1
ATOM 1123 O O . VAL A 1 138 ? -5.91103 26.19311 57.40691 1.000 35.10789 138 VAL A O 1
ATOM 1127 N N . SER A 1 139 ? -7.81163 26.49696 56.23495 1.000 31.11666 139 SER A N 1
ATOM 1128 C CA . SER A 1 139 ? -8.43108 27.37023 57.22853 1.000 33.99702 139 SER A CA 1
ATOM 1129 C C . SER A 1 139 ? -9.16821 26.56436 58.29379 1.000 36.42040 139 SER A C 1
ATOM 1130 O O . SER A 1 139 ? -9.89603 25.61659 57.97317 1.000 34.83104 139 SER A O 1
ATOM 1133 N N . ARG A 1 140 ? -8.99347 26.95679 59.56629 1.000 39.52974 140 ARG A N 1
ATOM 1134 C CA . ARG A 1 140 ? -9.69999 26.27684 60.65378 1.000 44.37391 140 ARG A CA 1
ATOM 1135 C C . ARG A 1 140 ? -11.20394 26.27926 60.43508 1.000 34.26355 140 ARG A C 1
ATOM 1136 O O . ARG A 1 140 ? -11.88668 25.28178 60.70257 1.000 42.21219 140 ARG A O 1
ATOM 1144 N N . SER A 1 141 ? -11.73189 27.38596 59.92190 1.000 40.39795 141 SER A N 1
ATOM 1145 C CA . SER A 1 141 ? -13.16381 27.55363 59.73498 1.000 39.39814 141 SER A CA 1
ATOM 1146 C C . SER A 1 141 ? -13.73429 26.67495 58.62789 1.000 40.97654 141 SER A C 1
ATOM 1147 O O . SER A 1 141 ? -14.96143 26.62743 58.46771 1.000 40.13148 141 SER A O 1
ATOM 1150 N N . GLU A 1 142 ? -12.88918 25.96527 57.87620 1.000 34.75237 142 GLU A N 1
ATOM 1151 C CA . GLU A 1 142 ? -13.34005 25.19360 56.72347 1.000 37.23067 142 GLU A CA 1
ATOM 1152 C C . GLU A 1 142 ? -13.11814 23.69184 56.91323 1.000 40.89826 142 GLU A C 1
ATOM 1153 O O . GLU A 1 142 ? -13.03975 22.95102 55.92802 1.000 31.12521 142 GLU A O 1
ATOM 1159 N N . ARG A 1 143 ? -13.01497 23.22083 58.16622 1.000 41.72251 143 ARG A N 1
ATOM 1160 C CA . ARG A 1 143 ? -12.84764 21.78597 58.40214 1.000 39.54909 143 ARG A CA 1
ATOM 1161 C C . ARG A 1 143 ? -14.05530 20.99527 57.89746 1.000 31.27269 143 ARG A C 1
ATOM 1162 O O . ARG A 1 143 ? -13.89876 19.89265 57.36100 1.000 40.77511 143 ARG A O 1
ATOM 1170 N N . ARG A 1 144 ? -15.26420 21.54000 58.04926 1.000 34.78710 144 ARG A N 1
ATOM 1171 C CA . ARG A 1 144 ? -16.44815 20.81817 57.58682 1.000 41.23489 144 ARG A CA 1
ATOM 1172 C C . ARG A 1 144 ? -16.40633 20.56814 56.08256 1.000 36.90020 144 ARG A C 1
ATOM 1173 O O . ARG A 1 144 ? -17.13817 19.70079 55.58668 1.000 35.86620 144 ARG A O 1
ATOM 1181 N N . LEU A 1 145 ? -15.55907 21.29923 55.35230 1.000 29.30016 145 LEU A N 1
ATOM 1182 C CA . LEU A 1 145 ? -15.51951 21.20249 53.90176 1.000 29.04860 145 LEU A CA 1
ATOM 1183 C C . LEU A 1 145 ? -14.60766 20.08369 53.41756 1.000 29.28041 145 LEU A C 1
ATOM 1184 O O . LEU A 1 145 ? -14.71595 19.66721 52.25659 1.000 28.25656 145 LEU A O 1
ATOM 1189 N N . LEU A 1 146 ? -13.71340 19.59244 54.26842 1.000 31.66912 146 LEU A N 1
ATOM 1190 C CA . LEU A 1 146 ? -12.79141 18.54990 53.84559 1.000 34.42815 146 LEU A CA 1
ATOM 1191 C C . LEU A 1 146 ? -13.54926 17.24929 53.57957 1.000 33.18848 146 LEU A C 1
ATOM 1192 O O . LEU A 1 146 ? -14.45645 16.89070 54.33753 1.000 36.46686 146 LEU A O 1
ATOM 1197 N N . PRO A 1 147 ? -13.19820 16.51661 52.51797 1.000 29.62160 147 PRO A N 1
ATOM 1198 C CA . PRO A 1 147 ? -13.93054 15.28383 52.19086 1.000 30.70232 147 PRO A CA 1
ATOM 1199 C C . PRO A 1 147 ? -13.56341 14.08688 53.05278 1.000 31.12903 147 PRO A C 1
ATOM 1200 O O . PRO A 1 147 ? -14.23508 13.05228 52.95765 1.000 33.77559 147 PRO A O 1
ATOM 1204 N N . ALA A 1 148 ? -12.51516 14.19260 53.86589 1.000 32.26072 148 ALA A N 1
ATOM 1205 C CA . ALA A 1 148 ? -12.08187 13.14589 54.77847 1.000 32.22657 148 ALA A CA 1
ATOM 1206 C C . ALA A 1 148 ? -11.20426 13.80084 55.82809 1.000 28.61185 148 ALA A C 1
ATOM 1207 O O . ALA A 1 148 ? -10.84398 14.97900 55.71362 1.000 26.97377 148 ALA A O 1
ATOM 1209 N N . GLU A 1 149 ? -10.85542 13.02366 56.85552 1.000 32.88542 149 GLU A N 1
ATOM 1210 C CA . GLU A 1 149 ? -9.92385 13.50312 57.86955 1.000 37.06582 149 GLU A CA 1
ATOM 1211 C C . GLU A 1 149 ? -8.65811 14.03534 57.21258 1.000 32.53207 149 GLU A C 1
ATOM 1212 O O . GLU A 1 149 ? -8.11608 13.41242 56.29631 1.000 29.42854 149 GLU A O 1
ATOM 1218 N N . ALA A 1 150 ? -8.19922 15.20164 57.68899 1.000 29.88281 150 ALA A N 1
ATOM 1219 C CA . ALA A 1 150 ? -6.98717 15.80604 57.13827 1.000 31.32464 150 ALA A CA 1
ATOM 1220 C C . ALA A 1 150 ? -5.86617 14.78482 57.08809 1.000 33.53448 150 ALA A C 1
ATOM 1221 O O . ALA A 1 150 ? -5.04501 14.76809 56.16188 1.000 31.45814 150 ALA A O 1
ATOM 1223 N N . GLN A 1 151 ? -5.83144 13.88964 58.06808 1.000 36.66590 151 GLN A N 1
ATOM 1224 C CA . GLN A 1 151 ? -4.67981 13.01377 58.11400 1.000 36.58572 151 GLN A CA 1
ATOM 1225 C C . GLN A 1 151 ? -4.75317 11.93021 57.06161 1.000 31.49019 151 GLN A C 1
ATOM 1226 O O . GLN A 1 151 ? -3.71271 11.51487 56.54615 1.000 32.46093 151 GLN A O 1
ATOM 1232 N N . LEU A 1 152 ? -5.95988 11.45260 56.74222 1.000 32.87406 152 LEU A N 1
ATOM 1233 C CA . LEU A 1 152 ? -6.12090 10.52906 55.62680 1.000 28.47178 152 LEU A CA 1
ATOM 1234 C C . LEU A 1 152 ? -5.68729 11.17948 54.31593 1.000 27.54897 152 LEU A C 1
ATOM 1235 O O . LEU A 1 152 ? -5.02139 10.54768 53.49061 1.000 30.00085 152 LEU A O 1
ATOM 1240 N N . LEU A 1 153 ? -6.05125 12.45007 54.12502 1.000 25.52967 153 LEU A N 1
ATOM 1241 C CA . LEU A 1 153 ? -5.71384 13.17505 52.90602 1.000 25.10211 153 LEU A CA 1
ATOM 1242 C C . LEU A 1 153 ? -4.20712 13.39727 52.77339 1.000 24.81412 153 LEU A C 1
ATOM 1243 O O . LEU A 1 153 ? -3.65781 13.29655 51.67218 1.000 26.42815 153 LEU A O 1
ATOM 1248 N N . GLU A 1 154 ? -3.51750 13.69254 53.87842 1.000 26.81024 154 GLU A N 1
ATOM 1249 C CA . GLU A 1 154 ? -2.05723 13.80768 53.84114 1.000 32.21486 154 GLU A CA 1
ATOM 1250 C C . GLU A 1 154 ? -1.41275 12.52677 53.34394 1.000 30.75905 154 GLU A C 1
ATOM 1251 O O . GLU A 1 154 ? -0.54311 12.54541 52.46245 1.000 33.11778 154 GLU A O 1
ATOM 1257 N N . SER A 1 155 ? -1.76515 11.40137 53.96892 1.000 32.02472 155 SER A N 1
ATOM 1258 C CA . SER A 1 155 ? -1.13043 10.14485 53.59468 1.000 29.34985 155 SER A CA 1
ATOM 1259 C C . SER A 1 155 ? -1.39018 9.83150 52.12850 1.000 27.20822 155 SER A C 1
ATOM 1260 O O . SER A 1 155 ? -0.48868 9.37938 51.41247 1.000 28.51484 155 SER A O 1
ATOM 1263 N N . ALA A 1 156 ? -2.60466 10.12703 51.64835 1.000 28.91734 156 ALA A N 1
ATOM 1264 C CA . ALA A 1 156 ? -2.92634 9.88697 50.24849 1.000 29.24496 156 ALA A CA 1
ATOM 1265 C C . ALA A 1 156 ? -2.04900 10.73990 49.34562 1.000 23.35726 156 ALA A C 1
ATOM 1266 O O . ALA A 1 156 ? -1.47012 10.23673 48.37100 1.000 28.09365 156 ALA A O 1
ATOM 1268 N N . LEU A 1 157 ? -1.92498 12.03578 49.66432 1.000 26.26779 157 LEU A N 1
ATOM 1269 C CA . LEU A 1 157 ? -1.09113 12.92575 48.85078 1.000 25.71673 157 LEU A CA 1
ATOM 1270 C C . LEU A 1 157 ? 0.37515 12.48661 48.87757 1.000 25.72977 157 LEU A C 1
ATOM 1271 O O . LEU A 1 157 ? 1.06441 12.52588 47.85082 1.000 25.31460 157 LEU A O 1
ATOM 1276 N N . THR A 1 158 ? 0.85883 12.05832 50.04588 1.000 27.09388 158 THR A N 1
ATOM 1277 C CA . THR A 1 158 ? 2.21301 11.50261 50.17903 1.000 28.19878 158 THR A CA 1
ATOM 1278 C C . THR A 1 158 ? 2.42066 10.30508 49.25984 1.000 29.29576 158 THR A C 1
ATOM 1279 O O . THR A 1 158 ? 3.45554 10.19076 48.59436 1.000 27.49972 158 THR A O 1
ATOM 1283 N N . LYS A 1 159 ? 1.44072 9.40327 49.20137 1.000 28.14620 159 LYS A N 1
ATOM 1284 C CA . LYS A 1 159 ? 1.55767 8.25114 48.31145 1.000 28.23454 159 LYS A CA 1
ATOM 1285 C C . LYS A 1 159 ? 1.55635 8.68833 46.85811 1.000 31.82308 159 LYS A C 1
ATOM 1286 O O . LYS A 1 159 ? 2.38795 8.23784 46.06476 1.000 31.83924 159 LYS A O 1
ATOM 1292 N N . ILE A 1 160 ? 0.61467 9.56895 46.49362 1.000 23.80090 160 ILE A N 1
ATOM 1293 C CA . ILE A 1 160 ? 0.44764 9.97828 45.10157 1.000 24.92750 160 ILE A CA 1
ATOM 1294 C C . ILE A 1 160 ? 1.71437 10.62364 44.55934 1.000 27.12506 160 ILE A C 1
ATOM 1295 O O . ILE A 1 160 ? 2.09682 10.41054 43.39179 1.000 28.46385 160 ILE A O 1
ATOM 1300 N N . HIS A 1 161 ? 2.38159 11.41758 45.37691 1.000 27.15013 161 HIS A N 1
ATOM 1301 C CA . HIS A 1 161 ? 3.53698 12.17618 44.91292 1.000 27.96775 161 HIS A CA 1
ATOM 1302 C C . HIS A 1 161 ? 4.85010 11.55951 45.36542 1.000 32.91748 161 HIS A C 1
ATOM 1303 O O . HIS A 1 161 ? 5.91047 12.13623 45.10533 1.000 33.10884 161 HIS A O 1
ATOM 1310 N N . SER A 1 162 ? 4.79251 10.41899 46.05515 1.000 32.30106 162 SER A N 1
ATOM 1311 C CA . SER A 1 162 ? 5.97547 9.75462 46.60407 1.000 32.44955 162 SER A CA 1
ATOM 1312 C C . SER A 1 162 ? 6.89855 10.74990 47.29746 1.000 32.10788 162 SER A C 1
ATOM 1313 O O . SER A 1 162 ? 8.10251 10.78649 47.05984 1.000 32.48512 162 SER A O 1
ATOM 1316 N N . THR A 1 163 ? 6.31133 11.58122 48.15956 1.000 33.35254 163 THR A N 1
ATOM 1317 C CA . THR A 1 163 ? 7.07041 12.57029 48.90964 1.000 31.84986 163 THR A CA 1
ATOM 1318 C C . THR A 1 163 ? 6.20715 13.03166 50.07238 1.000 31.97437 163 THR A C 1
ATOM 1319 O O . THR A 1 163 ? 4.97448 13.02190 49.96221 1.000 27.35276 163 THR A O 1
ATOM 1323 N N . PRO A 1 164 ? 6.80739 13.39113 51.20512 1.000 27.60814 164 PRO A N 1
ATOM 1324 C CA . PRO A 1 164 ? 6.00359 13.70852 52.39400 1.000 25.11104 164 PRO A CA 1
ATOM 1325 C C . PRO A 1 164 ? 5.21387 14.99636 52.22255 1.000 31.63455 164 PRO A C 1
ATOM 1326 O O . PRO A 1 164 ? 5.77274 16.04724 51.90257 1.000 29.43307 164 PRO A O 1
ATOM 1330 N N . VAL A 1 165 ? 3.91090 14.89331 52.47331 1.000 31.67547 165 VAL A N 1
ATOM 1331 C CA . VAL A 1 165 ? 2.95460 15.98740 52.38534 1.000 27.08779 165 VAL A CA 1
ATOM 1332 C C . VAL A 1 165 ? 2.21972 16.04158 53.70836 1.000 26.82080 165 VAL A C 1
ATOM 1333 O O . VAL A 1 165 ? 1.83754 14.99949 54.25730 1.000 27.27919 165 VAL A O 1
ATOM 1337 N N . ARG A 1 166 ? 2.04773 17.24374 54.23254 1.000 27.61396 166 ARG A N 1
ATOM 1338 C CA . ARG A 1 166 ? 1.30875 17.46735 55.46261 1.000 25.54554 166 ARG A CA 1
ATOM 1339 C C . ARG A 1 166 ? 0.23350 18.51528 55.21883 1.000 29.78501 166 ARG A C 1
ATOM 1340 O O . ARG A 1 166 ? 0.39699 19.39374 54.37232 1.000 30.00823 166 ARG A O 1
ATOM 1348 N N . ILE A 1 167 ? -0.87205 18.41524 55.96598 1.000 26.44265 167 ILE A N 1
ATOM 1349 C CA . ILE A 1 167 ? -1.92345 19.42035 55.97666 1.000 23.96055 167 ILE A CA 1
ATOM 1350 C C . ILE A 1 167 ? -1.93661 20.04356 57.35255 1.000 32.62656 167 ILE A C 1
ATOM 1351 O O . ILE A 1 167 ? -1.98558 19.32797 58.35785 1.000 34.65491 167 ILE A O 1
ATOM 1356 N N . ARG A 1 168 ? -1.92141 21.36696 57.40294 1.000 29.91009 168 ARG A N 1
ATOM 1357 C CA A ARG A 1 168 ? -1.87554 22.07405 58.67113 0.500 35.12023 168 ARG A CA 1
ATOM 1358 C CA B ARG A 1 168 ? -1.85665 22.09115 58.66650 0.500 35.11281 168 ARG A CA 1
ATOM 1359 C C . ARG A 1 168 ? -2.89663 23.19859 58.67065 1.000 34.78514 168 ARG 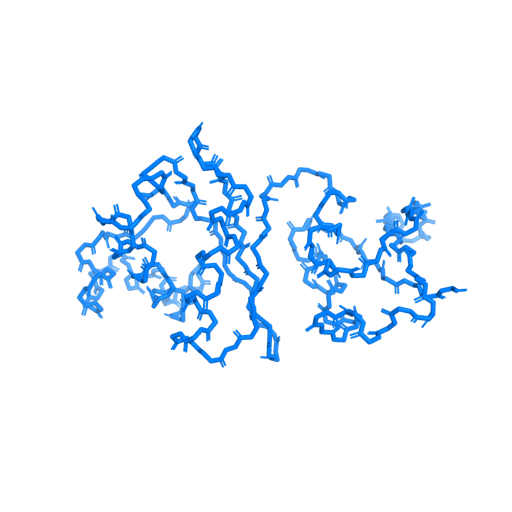A C 1
ATOM 1360 O O . ARG A 1 168 ? -2.90753 24.04812 57.77277 1.000 34.12659 168 ARG A O 1
ATOM 1375 N N . VAL A 1 169 ? -3.73805 23.19337 59.69271 1.000 38.34575 169 VAL A N 1
ATOM 1376 C CA . VAL A 1 169 ? -4.85633 24.10587 59.86941 1.000 38.75310 169 VAL A CA 1
ATOM 1377 C C . VAL A 1 169 ? -4.38746 25.37452 60.56481 1.000 46.87434 169 VAL A C 1
ATOM 1378 O O . VAL A 1 169 ? -3.57974 25.32951 61.50227 1.000 45.99488 169 VAL A O 1
ATOM 1382 N N . GLU A 1 170 ? -4.89169 26.51368 60.10238 1.000 44.71028 170 GLU A N 1
ATOM 1383 C CA . GLU A 1 170 ? -4.51535 27.80186 60.66072 1.000 44.77624 170 GLU A CA 1
ATOM 1384 C C . GLU A 1 170 ? -5.73840 28.71711 60.75757 1.000 53.65033 170 GLU A C 1
ATOM 1385 O O . GLU A 1 170 ? -5.67496 29.81353 61.32364 1.000 54.98796 170 GLU A O 1
#

Solvent-accessible surface area: 9340 Å² total; per-residue (Å²): 12,117,22,104,54,84,6,52,77,113,7,1,92,74,51,145,28,48,133,138,0,71,53,27,30,109,79,38,91,8,96,124,57,2,14,99,2,2,76,17,0,2,61,5,29,113,101,105,18,114,41,0,149,49,0,18,7,19,39,1,40,93,65,119,71,6,1,6,0,11,1,52,34,8,168,116,17,52,92,108,40,4,77,118,0,1,110,36,0,53,130,104,40,134,25,84,1,44,10,0,54,107,41,155,36,23,109,79,0,0,72,40,0,0,49,84,6,157,31,74,19,45,68,56,59,184,63,138,117,71,36,40,31,60,22,0,70,4,19,168,87,23,137,179,48,19,9,13,105,27,132,47,0,15,45,4,0,41,126,26,33,103,35,40,0,71,4,125,56,109

Nearest PDB structures (foldseek):
  9f9u-assembly1_A  TM=1.006E+00  e=1.778E-35  Saccharolobus solfataricus P2
  9fjl-assembly1_A  TM=9.547E-01  e=4.777E-25  Sulfolobus acidocaldarius DSM 639
  8q87-assembly1_Ag  TM=6.418E-01  e=1.873E-08  Gallus gallus
  8btk-assembly1_Ag  TM=6.445E-01  e=3.681E-07  Oryctolagus cuniculus
  8c3a-assembly1_J  TM=6.019E-01  e=1.227E-06  Candida albicans

Radius of gyration: 17.0 Å; Cα contacts (8 Å, |Δi|>4): 283; chains: 1; bounding box: 42×44×36 Å